Protein AF-A0A850JI05-F1 (afdb_monomer_lite)

pLDDT: mean 74.57, std 17.42, range [33.28, 97.06]

Foldseek 3Di:
DDPQPKDKDWAPPDPDLQCTWIWIAAQFIATFLDGPVRCVVCQQCQQAQAPRDPAGRDRDDDDDDPPPDDDPDDPDRDGDDDDLVSNVCRRVNWADADDDPQVVLCVLQVHPGAAPVVVVNNRTHVDPQFDDDLQKTWGDSVCQNVVQVVCVVVLVVLLDDDVVVVPPPDDGAADPPPAQHWGFTTAGNLGWTWTWRNNDSDNNATFTDTSVPDCWPQTHPPSSQSSCQNRVNTPVSHPCVVPDPVGDDDDPDDNPPPDPDPPDPDDDD

Structure (mmCIF, N/CA/C/O backbone):
data_AF-A0A850JI05-F1
#
_entry.id   AF-A0A850JI05-F1
#
loop_
_atom_site.group_PDB
_atom_site.id
_atom_site.type_symbol
_atom_site.label_atom_id
_atom_site.label_alt_id
_atom_site.label_comp_id
_atom_site.label_asym_id
_atom_site.label_entity_id
_atom_site.label_seq_id
_atom_site.pdbx_PDB_ins_code
_atom_site.Cartn_x
_atom_site.Cartn_y
_atom_site.Cartn_z
_atom_site.occupancy
_atom_site.B_iso_or_equiv
_atom_site.auth_seq_id
_atom_site.auth_comp_id
_atom_site.auth_asym_id
_atom_site.auth_atom_id
_atom_site.pdbx_PDB_model_num
ATOM 1 N N . MET A 1 1 ? 12.484 6.383 -24.626 1.00 58.28 1 MET A N 1
ATOM 2 C CA . MET A 1 1 ? 11.639 7.543 -24.287 1.00 58.28 1 MET A CA 1
ATOM 3 C C . MET A 1 1 ? 10.215 7.186 -24.666 1.00 58.28 1 MET A C 1
ATOM 5 O O . MET A 1 1 ? 10.005 6.711 -25.780 1.00 58.28 1 MET A O 1
ATOM 9 N N . PHE A 1 2 ? 9.291 7.297 -23.720 1.00 75.12 2 PHE A N 1
ATOM 10 C CA . PHE A 1 2 ? 7.870 7.024 -23.903 1.00 75.12 2 PHE A CA 1
ATOM 11 C C . PHE A 1 2 ? 7.147 8.270 -24.431 1.00 75.12 2 PHE A C 1
ATOM 13 O O . PHE A 1 2 ? 7.719 9.358 -24.496 1.00 75.12 2 PHE A O 1
ATOM 20 N N . ALA A 1 3 ? 5.890 8.104 -24.847 1.00 68.06 3 ALA A N 1
ATOM 21 C CA . ALA A 1 3 ? 5.103 9.182 -25.447 1.00 68.06 3 ALA A CA 1
ATOM 22 C C . ALA A 1 3 ? 4.787 10.332 -24.470 1.00 68.06 3 ALA A C 1
ATOM 24 O O . ALA A 1 3 ? 4.549 11.445 -24.930 1.00 68.06 3 ALA A O 1
ATOM 25 N N . GLY A 1 4 ? 4.803 10.080 -23.156 1.00 67.38 4 GLY A N 1
ATOM 26 C CA . GLY A 1 4 ? 4.611 11.093 -22.115 1.00 67.38 4 GLY A CA 1
ATOM 27 C C . GLY A 1 4 ? 5.899 11.815 -21.701 1.00 67.38 4 GLY A C 1
ATOM 28 O O . GLY A 1 4 ? 5.857 12.665 -20.820 1.00 67.38 4 GLY A O 1
ATOM 29 N N . GLY A 1 5 ? 7.037 11.519 -22.341 1.00 75.56 5 GLY A N 1
ATOM 30 C CA . GLY A 1 5 ? 8.342 12.094 -21.999 1.00 75.56 5 GLY A CA 1
ATOM 31 C C . GLY A 1 5 ? 9.134 11.290 -20.964 1.00 75.56 5 GLY A C 1
ATOM 32 O O . GLY A 1 5 ? 10.289 11.617 -20.704 1.00 75.56 5 GLY A O 1
ATOM 33 N N . GLU A 1 6 ? 8.565 10.206 -20.437 1.00 85.62 6 GLU A N 1
ATOM 34 C CA . GLU A 1 6 ? 9.233 9.312 -19.495 1.00 85.62 6 GLU A CA 1
ATOM 35 C C . GLU A 1 6 ? 10.404 8.588 -20.171 1.00 85.62 6 GLU A C 1
ATOM 37 O O . GLU A 1 6 ? 10.429 8.330 -21.387 1.00 85.62 6 GLU A O 1
ATOM 42 N N . THR A 1 7 ? 11.401 8.221 -19.379 1.00 82.31 7 THR A N 1
ATOM 43 C CA . THR A 1 7 ? 12.624 7.587 -19.862 1.00 82.31 7 THR A CA 1
ATOM 44 C C . THR A 1 7 ? 12.799 6.194 -19.273 1.00 82.31 7 THR A C 1
ATOM 46 O O . THR A 1 7 ? 12.322 5.882 -18.189 1.00 82.31 7 THR A O 1
ATOM 49 N N . CYS A 1 8 ? 13.433 5.324 -20.058 1.00 84.12 8 CYS A N 1
ATOM 50 C CA . CYS A 1 8 ? 13.760 3.953 -19.689 1.00 84.12 8 CYS A CA 1
ATOM 51 C C . CYS A 1 8 ? 15.264 3.802 -19.846 1.00 84.12 8 CYS A C 1
ATOM 53 O O . CYS A 1 8 ? 15.800 4.105 -20.916 1.00 84.12 8 CYS A O 1
ATOM 55 N N . TRP A 1 9 ? 15.912 3.325 -18.796 1.00 82.44 9 TRP A N 1
ATOM 56 C CA . TRP A 1 9 ? 17.353 3.191 -18.685 1.00 82.44 9 TRP A CA 1
ATOM 57 C C . TRP A 1 9 ? 17.715 1.752 -18.350 1.00 82.44 9 TRP A C 1
ATOM 59 O O . TRP A 1 9 ? 16.947 1.033 -17.707 1.00 82.44 9 TRP A O 1
ATOM 69 N N . TRP A 1 10 ? 18.907 1.349 -18.773 1.00 81.94 10 TRP A N 1
ATOM 70 C CA . TRP A 1 10 ? 19.524 0.114 -18.316 1.00 81.94 10 TRP A CA 1
ATOM 71 C C . TRP A 1 10 ? 20.512 0.429 -17.205 1.00 81.94 10 TRP A C 1
ATOM 73 O O . TRP A 1 10 ? 21.295 1.372 -17.322 1.00 81.94 10 TRP A O 1
ATOM 83 N N . LEU A 1 11 ? 20.484 -0.375 -16.149 1.00 75.69 11 LEU A N 1
ATOM 84 C CA . LEU A 1 11 ? 21.378 -0.245 -15.012 1.00 75.69 11 LEU A CA 1
ATOM 85 C C . LEU A 1 11 ? 22.477 -1.312 -15.082 1.00 75.69 11 LEU A C 1
ATOM 87 O O . LEU A 1 11 ? 22.185 -2.499 -14.894 1.00 75.69 11 LEU A O 1
ATOM 91 N N . PRO A 1 12 ? 23.733 -0.914 -15.347 1.00 73.31 12 PRO A N 1
ATOM 92 C CA . PRO A 1 12 ? 24.850 -1.835 -15.488 1.00 73.31 12 PRO A CA 1
ATOM 93 C C . PRO A 1 12 ? 25.433 -2.206 -14.117 1.00 73.31 12 PRO A C 1
ATOM 95 O O . PRO A 1 12 ? 26.458 -1.674 -13.704 1.00 73.31 12 PRO A O 1
ATOM 98 N N . PHE A 1 13 ? 24.764 -3.101 -13.388 1.00 67.62 13 PHE A N 1
ATOM 99 C CA . PHE A 1 13 ? 25.251 -3.619 -12.094 1.00 67.62 13 PHE A CA 1
ATOM 100 C C . PHE A 1 13 ? 26.051 -4.930 -12.225 1.00 67.62 13 PHE A C 1
ATOM 102 O O . PHE A 1 13 ? 26.567 -5.437 -11.232 1.00 67.62 13 PHE A O 1
ATOM 109 N N . ASP A 1 14 ? 26.130 -5.490 -13.434 1.00 70.06 14 ASP A N 1
ATOM 110 C CA . ASP A 1 14 ? 26.837 -6.728 -13.765 1.00 70.06 14 ASP A CA 1
ATOM 111 C C . ASP A 1 14 ? 27.598 -6.535 -15.088 1.00 70.06 14 ASP A C 1
ATOM 113 O O . ASP A 1 14 ? 27.184 -5.741 -15.943 1.00 70.06 14 ASP A O 1
ATOM 117 N N . ASP A 1 15 ? 28.708 -7.256 -15.251 1.00 80.06 15 ASP A N 1
ATOM 118 C CA . ASP A 1 15 ? 29.530 -7.223 -16.464 1.00 80.06 15 ASP A CA 1
ATOM 119 C C . ASP A 1 15 ? 28.806 -7.833 -17.676 1.00 80.06 15 ASP A C 1
ATOM 121 O O . ASP A 1 15 ? 29.154 -7.521 -18.816 1.00 80.06 15 ASP A O 1
ATOM 125 N N . ASP A 1 16 ? 27.798 -8.685 -17.454 1.00 79.31 16 ASP A N 1
ATOM 126 C CA . ASP A 1 16 ? 26.928 -9.228 -18.496 1.00 79.31 16 ASP A CA 1
ATOM 127 C C . ASP A 1 16 ? 25.735 -8.285 -18.780 1.00 79.31 16 ASP A C 1
ATOM 129 O O . ASP A 1 16 ? 24.816 -8.178 -17.956 1.00 79.31 16 ASP A O 1
ATOM 133 N N . PRO A 1 17 ? 25.659 -7.655 -19.973 1.00 79.38 17 PRO A N 1
ATOM 134 C CA . PRO A 1 17 ? 24.536 -6.801 -20.359 1.00 79.38 17 PRO A CA 1
ATOM 135 C C . PRO A 1 17 ? 23.178 -7.503 -20.367 1.00 79.38 17 PRO A C 1
ATOM 137 O O . PRO A 1 17 ? 22.144 -6.846 -20.233 1.00 79.38 17 PRO A O 1
ATOM 140 N N . ALA A 1 18 ? 23.147 -8.833 -20.505 1.00 79.31 18 ALA A N 1
ATOM 141 C CA . ALA A 1 18 ? 21.905 -9.597 -20.422 1.00 79.31 18 ALA A CA 1
ATOM 142 C C . ALA A 1 18 ? 21.299 -9.571 -19.013 1.00 79.31 18 ALA A C 1
ATOM 144 O O . ALA A 1 18 ? 20.102 -9.817 -18.856 1.00 79.31 18 ALA A O 1
ATOM 145 N N . ARG A 1 19 ? 22.112 -9.265 -17.997 1.00 75.56 19 ARG A N 1
ATOM 146 C CA . ARG A 1 19 ? 21.679 -9.187 -16.607 1.00 75.56 19 ARG A CA 1
ATOM 147 C C . ARG A 1 19 ? 21.242 -7.795 -16.195 1.00 75.56 19 ARG A C 1
ATOM 149 O O . ARG A 1 19 ? 20.576 -7.715 -15.174 1.00 75.56 19 ARG A O 1
ATOM 156 N N . TRP A 1 20 ? 21.562 -6.748 -16.963 1.00 79.94 20 TRP A N 1
ATOM 157 C CA . TRP A 1 20 ? 21.236 -5.357 -16.631 1.00 79.94 20 TRP A CA 1
ATOM 158 C C . TRP A 1 20 ? 19.747 -5.175 -16.331 1.00 79.94 20 TRP A C 1
ATOM 160 O O . TRP A 1 20 ? 18.886 -5.647 -17.082 1.00 79.94 20 TRP A O 1
ATOM 170 N N . LEU A 1 21 ? 19.466 -4.476 -15.230 1.00 81.25 21 LEU A N 1
ATOM 171 C CA . LEU A 1 21 ? 18.105 -4.188 -14.787 1.00 81.25 21 LEU A CA 1
ATOM 172 C C . LEU A 1 21 ? 17.545 -2.965 -15.506 1.00 81.25 21 LEU A C 1
ATOM 174 O O . LEU A 1 21 ? 18.283 -2.169 -16.091 1.00 81.25 21 LEU A O 1
ATOM 178 N N . VAL A 1 22 ? 16.226 -2.814 -15.438 1.00 83.25 22 VAL A N 1
ATOM 179 C CA . VAL A 1 22 ? 15.510 -1.681 -16.021 1.00 83.25 22 VAL A CA 1
ATOM 180 C C . VAL A 1 22 ? 15.176 -0.654 -14.945 1.00 83.25 22 VAL A C 1
ATOM 182 O O . VAL A 1 22 ? 14.616 -1.001 -13.907 1.00 83.25 22 VAL A O 1
ATOM 185 N N . ALA A 1 23 ? 15.474 0.612 -15.226 1.00 82.81 23 ALA A N 1
ATOM 186 C CA . ALA A 1 23 ? 15.011 1.760 -14.460 1.00 82.81 23 ALA A CA 1
ATOM 187 C C . ALA A 1 23 ? 14.154 2.679 -15.327 1.00 82.81 23 ALA A C 1
ATOM 189 O O . ALA A 1 23 ? 14.383 2.834 -16.527 1.00 82.81 23 ALA A O 1
ATOM 190 N N . LEU A 1 24 ? 13.160 3.288 -14.705 1.00 83.56 24 LEU A N 1
ATOM 191 C CA . LEU A 1 24 ? 12.180 4.163 -15.316 1.00 83.56 24 LEU A CA 1
ATOM 192 C C . LEU A 1 24 ? 12.138 5.468 -14.531 1.00 83.56 24 LEU A C 1
ATOM 194 O O . LEU A 1 24 ? 12.170 5.453 -13.300 1.00 83.56 24 LEU A O 1
ATOM 198 N N . ASP A 1 25 ? 12.058 6.572 -15.259 1.00 79.00 25 ASP A N 1
ATOM 199 C CA . ASP A 1 25 ? 11.991 7.923 -14.707 1.00 79.00 25 ASP A CA 1
ATOM 200 C C . ASP A 1 25 ? 10.903 8.718 -15.438 1.00 79.00 25 ASP A C 1
ATOM 202 O O . ASP A 1 25 ? 10.875 8.758 -16.675 1.00 79.00 25 ASP A O 1
ATOM 206 N N . GLY A 1 26 ? 9.975 9.290 -14.674 1.00 82.19 26 GLY A N 1
ATOM 207 C CA . GLY A 1 26 ? 8.747 9.917 -15.159 1.00 82.19 26 GLY A CA 1
ATOM 208 C C . GLY A 1 26 ? 7.986 10.597 -14.021 1.00 82.19 26 GLY A C 1
ATOM 209 O O . GLY A 1 26 ? 8.477 11.547 -13.416 1.00 82.19 26 GLY A O 1
ATOM 210 N N . HIS A 1 27 ? 6.782 10.114 -13.711 1.00 81.44 27 HIS A N 1
ATOM 211 C CA . HIS A 1 27 ? 6.027 10.522 -12.520 1.00 81.44 27 HIS A CA 1
ATOM 212 C C . HIS A 1 27 ? 6.575 9.818 -11.269 1.00 81.44 27 HIS A C 1
ATOM 214 O O . HIS A 1 27 ? 5.916 8.959 -10.692 1.00 81.44 27 HIS A O 1
ATOM 220 N N . GLY A 1 28 ? 7.816 10.143 -10.908 1.00 78.12 28 GLY A N 1
ATOM 221 C CA . GLY A 1 28 ? 8.610 9.403 -9.929 1.00 78.12 28 GLY A CA 1
ATOM 222 C C . GLY A 1 28 ? 9.655 8.510 -10.596 1.00 78.12 28 GLY A C 1
ATOM 223 O O . GLY A 1 28 ? 9.849 8.549 -11.815 1.00 78.12 28 GLY A O 1
ATOM 224 N N . ALA A 1 29 ? 10.321 7.691 -9.789 1.00 78.38 29 ALA A N 1
ATOM 225 C CA . ALA A 1 29 ? 11.366 6.780 -10.233 1.00 78.38 29 ALA A CA 1
ATOM 226 C C . ALA A 1 29 ? 11.054 5.346 -9.798 1.00 78.38 29 ALA A C 1
ATOM 228 O O . ALA A 1 29 ? 10.614 5.098 -8.681 1.00 78.38 29 ALA A O 1
ATOM 229 N N . GLN A 1 30 ? 11.291 4.384 -10.684 1.00 79.19 30 GLN A N 1
ATOM 230 C CA . GLN A 1 30 ? 11.061 2.968 -10.407 1.00 79.19 30 GLN A CA 1
ATOM 231 C C . GLN A 1 30 ? 12.155 2.148 -11.070 1.00 79.19 30 GLN A C 1
ATOM 233 O O . GLN A 1 30 ? 12.354 2.248 -12.278 1.00 79.19 30 GLN A O 1
ATOM 238 N N . GLN A 1 31 ? 12.817 1.275 -10.316 1.00 75.44 31 GLN A N 1
ATOM 239 C CA . GLN A 1 31 ? 13.565 0.178 -10.923 1.00 75.44 31 GLN A CA 1
ATOM 240 C C . GLN A 1 31 ? 12.816 -1.135 -10.766 1.00 75.44 31 GLN A C 1
ATOM 242 O O . GLN A 1 31 ? 12.146 -1.407 -9.772 1.00 75.44 31 GLN A O 1
ATOM 247 N N . LEU A 1 32 ? 12.964 -1.953 -11.796 1.00 77.19 32 LEU A N 1
ATOM 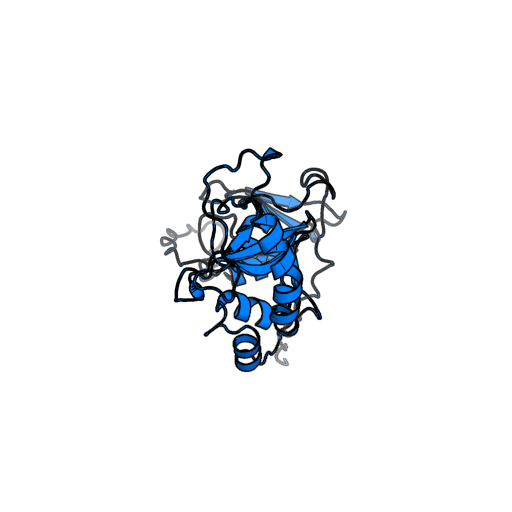248 C CA . LEU A 1 32 ? 12.380 -3.266 -11.909 1.00 77.19 32 LEU A CA 1
ATOM 249 C C . LEU A 1 32 ? 13.478 -4.307 -11.728 1.00 77.19 32 LEU A C 1
ATOM 251 O O . LEU A 1 32 ? 14.533 -4.239 -12.359 1.00 77.19 32 LEU A O 1
ATOM 255 N N . ASN A 1 33 ? 13.188 -5.340 -10.941 1.00 72.75 33 ASN A N 1
ATOM 256 C CA . ASN A 1 33 ? 14.008 -6.553 -10.877 1.00 72.75 33 ASN A CA 1
ATOM 257 C C . ASN A 1 33 ? 13.739 -7.455 -12.095 1.00 72.75 33 ASN A C 1
ATOM 259 O O . ASN A 1 33 ? 13.392 -8.628 -11.953 1.00 72.75 33 ASN A O 1
ATOM 263 N N . LEU A 1 34 ? 13.841 -6.867 -13.287 1.00 77.62 34 LEU A N 1
ATOM 264 C CA . LEU A 1 34 ? 13.664 -7.495 -14.588 1.00 77.62 34 LEU A CA 1
ATOM 265 C C . LEU A 1 34 ? 14.877 -7.177 -15.452 1.00 77.62 34 LEU A C 1
ATOM 267 O O . LEU A 1 34 ? 15.296 -6.021 -15.540 1.00 77.62 34 LEU A O 1
ATOM 271 N N . THR A 1 35 ? 15.389 -8.190 -16.140 1.00 83.56 35 THR A N 1
ATOM 272 C CA . THR A 1 35 ? 16.313 -7.968 -17.252 1.00 83.56 35 THR A CA 1
ATOM 273 C C . THR A 1 35 ? 15.601 -7.248 -18.396 1.00 83.56 35 THR A C 1
ATOM 275 O O . THR A 1 35 ? 14.374 -7.295 -18.521 1.00 83.56 35 THR A O 1
ATOM 278 N N . THR A 1 36 ? 16.366 -6.647 -19.307 1.00 81.31 36 THR A N 1
ATOM 279 C CA . THR A 1 36 ? 15.818 -6.002 -20.515 1.00 81.31 36 THR A CA 1
ATOM 280 C C . THR A 1 36 ? 14.854 -6.903 -21.298 1.00 81.31 36 THR A C 1
ATOM 282 O O . THR A 1 36 ? 13.806 -6.448 -21.754 1.00 81.31 36 THR A O 1
ATOM 285 N N . THR A 1 37 ? 15.185 -8.189 -21.453 1.00 83.06 37 THR A N 1
ATOM 286 C CA . THR A 1 37 ? 14.359 -9.127 -22.233 1.00 83.06 37 THR A CA 1
ATOM 287 C C . THR A 1 37 ? 13.058 -9.464 -21.510 1.00 83.06 37 THR A C 1
ATOM 289 O O . THR A 1 37 ? 12.002 -9.515 -22.140 1.00 83.06 37 THR A O 1
ATOM 292 N N . GLU A 1 38 ? 13.118 -9.669 -20.193 1.00 86.00 38 GLU A N 1
ATOM 293 C CA . GLU A 1 38 ? 11.928 -9.928 -19.379 1.00 86.00 38 GLU A CA 1
ATOM 294 C C . GLU A 1 38 ? 11.015 -8.706 -19.340 1.00 86.00 38 GLU A C 1
ATOM 296 O O . GLU A 1 38 ? 9.817 -8.850 -19.563 1.00 86.00 38 GLU A O 1
ATOM 301 N N . PHE A 1 39 ? 11.581 -7.509 -19.151 1.00 86.00 39 PHE A N 1
ATOM 302 C CA . PHE A 1 39 ? 10.835 -6.255 -19.196 1.00 86.00 39 PHE A CA 1
ATOM 303 C C . PHE A 1 39 ? 10.087 -6.099 -20.517 1.00 86.00 39 PHE A C 1
ATOM 305 O O . PHE A 1 39 ? 8.881 -5.887 -20.505 1.00 86.00 39 PHE A O 1
ATOM 312 N N . LEU A 1 40 ? 10.766 -6.246 -21.660 1.00 83.88 40 LEU A N 1
ATOM 313 C CA . LEU A 1 40 ? 10.110 -6.127 -22.963 1.00 83.88 40 LEU A CA 1
ATOM 314 C C . LEU A 1 40 ? 9.023 -7.190 -23.151 1.00 83.88 40 LEU A C 1
ATOM 316 O O . LEU A 1 40 ? 7.958 -6.874 -23.675 1.00 83.88 40 LEU A O 1
ATOM 320 N N . GLY A 1 41 ? 9.269 -8.428 -22.718 1.00 83.94 41 GLY A N 1
ATOM 321 C CA . GLY A 1 41 ? 8.276 -9.499 -22.760 1.00 83.94 41 GLY A CA 1
ATOM 322 C C . GLY A 1 41 ? 7.025 -9.156 -21.952 1.00 83.94 41 GLY A C 1
ATOM 323 O O . GLY A 1 41 ? 5.936 -9.083 -22.521 1.00 83.94 41 GLY A O 1
ATOM 324 N N . GLU A 1 42 ? 7.195 -8.890 -20.653 1.00 85.19 42 GLU A N 1
ATOM 325 C CA . GLU A 1 42 ? 6.098 -8.593 -19.724 1.00 85.19 42 GLU A CA 1
ATOM 326 C C . GLU A 1 42 ? 5.378 -7.280 -20.094 1.00 85.19 42 GLU A C 1
ATOM 328 O O . GLU A 1 42 ? 4.148 -7.237 -20.078 1.00 85.19 42 GLU A O 1
ATOM 333 N N . TRP A 1 43 ? 6.105 -6.239 -20.518 1.00 82.38 43 TRP A N 1
ATOM 334 C CA . TRP A 1 43 ? 5.531 -4.969 -20.981 1.00 82.38 43 TRP A CA 1
ATOM 335 C C . TRP A 1 43 ? 4.665 -5.151 -22.229 1.00 82.38 43 TRP A C 1
ATOM 337 O O . TRP A 1 43 ? 3.525 -4.692 -22.275 1.00 82.38 43 TRP A O 1
ATOM 347 N N . LEU A 1 44 ? 5.181 -5.851 -23.245 1.00 79.69 44 LEU A N 1
ATOM 348 C CA . LEU A 1 44 ? 4.445 -6.090 -24.489 1.00 79.69 44 LEU A CA 1
ATOM 349 C C . LEU A 1 44 ? 3.248 -7.030 -24.302 1.00 79.69 44 LEU A C 1
ATOM 351 O O . LEU A 1 44 ? 2.338 -6.997 -25.124 1.00 79.69 44 LEU A O 1
ATOM 355 N N . ASP A 1 45 ? 3.260 -7.873 -23.268 1.00 79.19 45 ASP A N 1
ATOM 356 C CA . ASP A 1 45 ? 2.122 -8.719 -22.887 1.00 79.19 45 ASP A CA 1
ATOM 357 C C . ASP A 1 45 ? 1.109 -7.986 -21.983 1.00 79.19 45 ASP A C 1
ATOM 359 O O . ASP A 1 45 ? 0.078 -8.558 -21.633 1.00 79.19 45 ASP A O 1
ATOM 363 N N . GLY A 1 46 ? 1.365 -6.720 -21.623 1.00 78.38 46 GLY A N 1
ATOM 364 C CA . GLY A 1 46 ? 0.488 -5.925 -20.757 1.00 78.38 46 GLY A CA 1
ATOM 365 C C . GLY A 1 46 ? 0.472 -6.397 -19.301 1.00 78.38 46 GLY A C 1
ATOM 366 O O . GLY A 1 46 ? -0.511 -6.175 -18.602 1.00 78.38 46 GLY A O 1
ATOM 367 N N . LEU A 1 47 ? 1.534 -7.073 -18.850 1.00 81.06 47 LEU A N 1
ATOM 368 C CA . LEU A 1 47 ? 1.627 -7.686 -17.519 1.00 81.06 47 LEU A CA 1
ATOM 369 C C . LEU A 1 47 ? 2.235 -6.765 -16.450 1.00 81.06 47 LEU A C 1
ATOM 371 O O . LEU A 1 47 ? 2.294 -7.160 -15.288 1.00 81.06 47 LEU A O 1
ATOM 375 N N . LEU A 1 48 ? 2.722 -5.584 -16.835 1.00 83.00 48 LEU A N 1
ATOM 376 C CA . LEU A 1 48 ? 3.358 -4.623 -15.933 1.00 83.00 48 LEU A CA 1
ATOM 377 C C . LEU A 1 48 ? 2.464 -3.399 -15.757 1.00 83.00 48 LEU A C 1
ATOM 379 O O . LEU A 1 48 ? 2.245 -2.670 -16.723 1.00 83.00 48 LEU A O 1
ATOM 383 N N . ASP A 1 49 ? 2.015 -3.132 -14.532 1.00 86.00 49 ASP A N 1
ATOM 384 C CA . ASP A 1 49 ? 1.402 -1.847 -14.187 1.00 86.00 49 ASP A CA 1
ATOM 385 C C . ASP A 1 49 ? 2.482 -0.934 -13.602 1.00 86.00 49 ASP A C 1
ATOM 387 O O . ASP A 1 49 ? 2.944 -1.127 -12.477 1.00 86.00 49 ASP A O 1
ATOM 391 N N . LEU A 1 50 ? 2.955 0.007 -14.420 1.00 85.38 50 LEU A N 1
ATOM 392 C CA . LEU A 1 50 ? 4.100 0.862 -14.112 1.00 85.38 50 LEU A CA 1
ATOM 393 C C . LEU A 1 50 ? 3.618 2.231 -13.612 1.00 85.38 50 LEU A C 1
ATOM 395 O O . LEU A 1 50 ? 3.308 3.091 -14.443 1.00 85.38 50 LEU A O 1
ATOM 399 N N . PRO A 1 51 ? 3.565 2.463 -12.283 1.00 81.25 51 PRO A N 1
ATOM 400 C CA . PRO A 1 51 ? 3.106 3.724 -11.692 1.00 81.25 51 PRO A CA 1
ATOM 401 C C . PRO A 1 51 ? 3.802 4.969 -12.242 1.00 81.25 51 PRO A C 1
ATOM 403 O O . PRO A 1 51 ? 3.159 6.000 -12.405 1.00 81.25 51 PRO A O 1
ATOM 406 N N . VAL A 1 52 ? 5.086 4.864 -12.580 1.00 81.00 52 VAL A N 1
ATOM 407 C CA . VAL A 1 52 ? 5.900 6.006 -13.027 1.00 81.00 52 VAL A CA 1
ATOM 408 C C . VAL A 1 52 ? 5.609 6.471 -14.453 1.00 81.00 52 VAL A C 1
ATOM 410 O O . VAL A 1 52 ? 6.054 7.544 -14.854 1.00 81.00 52 VAL A O 1
ATOM 413 N N . LEU A 1 53 ? 4.872 5.678 -15.234 1.00 83.31 53 LEU A N 1
ATOM 414 C CA . LEU A 1 53 ? 4.416 6.080 -16.563 1.00 83.31 53 LEU A CA 1
ATOM 415 C C . LEU A 1 53 ? 3.087 6.835 -16.451 1.00 83.31 53 LEU A C 1
ATOM 417 O O . LEU A 1 53 ? 2.343 6.634 -15.498 1.00 83.31 53 LEU A O 1
ATOM 421 N N . ALA A 1 54 ? 2.741 7.674 -17.421 1.00 75.19 54 ALA A N 1
ATOM 422 C CA . ALA A 1 54 ? 1.478 8.413 -17.437 1.00 75.19 54 ALA A CA 1
ATOM 423 C C . ALA A 1 54 ? 0.293 7.549 -17.898 1.00 75.19 54 ALA A C 1
ATOM 425 O O . ALA A 1 54 ? -0.849 7.786 -17.512 1.00 75.19 54 ALA A O 1
ATOM 426 N N . LEU A 1 55 ? 0.550 6.541 -18.738 1.00 71.25 55 LEU A N 1
ATOM 427 C CA . LEU A 1 55 ? -0.494 5.683 -19.299 1.00 71.25 55 LEU A CA 1
ATOM 428 C C . LEU A 1 55 ? -0.573 4.342 -18.553 1.00 71.25 55 LEU A C 1
ATOM 430 O O . LEU A 1 55 ? 0.469 3.743 -18.268 1.00 71.25 55 LEU A O 1
ATOM 434 N N . PRO A 1 56 ? -1.782 3.841 -18.241 1.00 66.31 56 PRO A N 1
ATOM 435 C CA . PRO A 1 56 ? -1.945 2.493 -17.710 1.00 66.31 56 PRO A CA 1
ATOM 436 C C . PRO A 1 56 ? -1.513 1.446 -18.750 1.00 66.31 56 PRO A C 1
ATOM 438 O O . PRO A 1 56 ? -1.487 1.741 -19.954 1.00 66.31 56 PRO A O 1
ATOM 441 N N . PRO A 1 57 ? -1.173 0.219 -18.318 1.00 67.00 57 PRO A N 1
ATOM 442 C CA . PRO A 1 57 ? -0.888 -0.856 -19.252 1.00 67.00 57 PRO A CA 1
ATOM 443 C C . PRO A 1 57 ? -2.107 -1.130 -20.129 1.00 67.00 57 PRO A C 1
ATOM 445 O O . PRO A 1 57 ? -3.212 -1.362 -19.647 1.00 67.00 57 PRO A O 1
ATOM 448 N N . VAL A 1 58 ? -1.891 -1.139 -21.441 1.00 63.34 58 VAL A N 1
ATOM 449 C CA . VAL A 1 58 ? -2.882 -1.621 -22.401 1.00 63.34 58 VAL A CA 1
ATOM 450 C C . VAL A 1 58 ? -2.359 -2.932 -22.949 1.00 63.34 58 VAL A C 1
ATOM 452 O O . VAL A 1 58 ? -1.319 -2.947 -23.610 1.00 63.34 58 VAL A O 1
ATOM 455 N N . ALA A 1 59 ? -3.078 -4.025 -22.691 1.00 58.88 59 ALA A N 1
ATOM 456 C CA . ALA A 1 59 ? -2.825 -5.290 -23.365 1.00 58.88 59 ALA A CA 1
ATOM 457 C C . ALA A 1 59 ? -2.993 -5.060 -24.873 1.00 58.88 59 ALA A C 1
ATOM 459 O O . ALA A 1 59 ? -4.097 -4.823 -25.364 1.00 58.88 59 ALA A O 1
ATOM 460 N N . ARG A 1 60 ? -1.879 -5.048 -25.607 1.00 59.41 60 ARG A N 1
ATOM 461 C CA . ARG A 1 60 ? -1.882 -4.824 -27.052 1.00 59.41 60 ARG A CA 1
ATOM 462 C C . ARG A 1 60 ? -1.731 -6.153 -27.762 1.00 59.41 60 ARG A C 1
ATOM 464 O O . ARG A 1 60 ? -0.813 -6.920 -27.482 1.00 59.41 60 ARG A O 1
ATOM 471 N N . GLU A 1 61 ? -2.612 -6.407 -28.721 1.00 58.62 61 GLU A N 1
ATOM 472 C CA . GLU A 1 61 ? -2.452 -7.539 -29.621 1.00 58.62 61 GLU A CA 1
ATOM 473 C C . GLU A 1 61 ? -1.140 -7.375 -30.404 1.00 58.62 61 GLU A C 1
ATOM 475 O O . GLU A 1 61 ? -0.907 -6.366 -31.081 1.00 58.62 61 GLU A O 1
ATOM 480 N N . ARG A 1 62 ? -0.238 -8.353 -30.267 1.00 60.16 62 ARG A N 1
ATOM 481 C CA . ARG A 1 62 ? 1.071 -8.326 -30.925 1.00 60.16 62 ARG A CA 1
ATOM 482 C C . ARG A 1 62 ? 0.886 -8.505 -32.427 1.00 60.16 62 ARG A C 1
ATOM 484 O O . ARG A 1 62 ? 0.748 -9.623 -32.913 1.00 60.16 62 ARG A O 1
ATOM 491 N N . THR A 1 63 ? 0.954 -7.406 -33.169 1.00 60.44 63 THR A N 1
ATOM 492 C CA . THR A 1 63 ? 1.004 -7.456 -34.632 1.00 60.44 63 THR A CA 1
ATOM 493 C C . THR A 1 63 ? 2.456 -7.348 -35.080 1.00 60.44 63 THR A C 1
ATOM 495 O O . THR A 1 63 ? 3.074 -6.289 -34.975 1.00 60.44 63 THR A O 1
ATOM 498 N N . LEU A 1 64 ? 3.023 -8.452 -35.566 1.00 62.31 64 LEU A N 1
ATOM 499 C CA . LEU A 1 64 ? 4.334 -8.429 -36.210 1.00 62.31 64 LEU A CA 1
ATOM 500 C C . LEU A 1 64 ? 4.170 -7.893 -37.630 1.00 62.31 64 LEU A C 1
ATOM 502 O O . LEU A 1 64 ? 3.582 -8.548 -38.489 1.00 62.31 64 LEU A O 1
ATOM 506 N N . VAL A 1 65 ? 4.701 -6.699 -37.869 1.00 65.50 65 VAL A N 1
ATOM 507 C CA . VAL A 1 65 ? 4.728 -6.081 -39.193 1.00 65.50 65 VAL A CA 1
ATOM 508 C C . VAL A 1 65 ? 6.115 -6.316 -39.803 1.00 65.50 65 VAL A C 1
ATOM 510 O O . VAL A 1 65 ? 7.116 -6.031 -39.139 1.00 65.50 65 VAL A O 1
ATOM 513 N N . PRO A 1 66 ? 6.222 -6.855 -41.034 1.00 72.50 66 PRO A N 1
ATOM 514 C CA . PRO A 1 66 ? 7.509 -7.025 -41.698 1.00 72.50 66 PRO A CA 1
ATOM 515 C C . PRO A 1 66 ? 8.281 -5.706 -41.795 1.00 72.50 66 PRO A C 1
ATOM 517 O O . PRO A 1 66 ? 7.694 -4.645 -42.021 1.00 72.50 66 PRO A O 1
ATOM 520 N N . ALA A 1 67 ? 9.609 -5.778 -41.683 1.00 57.59 67 ALA A N 1
ATOM 521 C CA . ALA A 1 67 ? 10.467 -4.609 -41.837 1.00 57.59 67 ALA A CA 1
ATOM 522 C C . ALA A 1 67 ? 10.173 -3.890 -43.171 1.00 57.59 67 ALA A C 1
ATOM 524 O O . ALA A 1 67 ? 10.132 -4.516 -44.230 1.00 57.59 67 ALA A O 1
ATOM 525 N N . GLY A 1 68 ? 9.937 -2.577 -43.108 1.00 70.56 68 GLY A N 1
ATOM 526 C CA . GLY A 1 68 ? 9.606 -1.743 -44.269 1.00 70.56 68 GLY A CA 1
ATOM 527 C C . GLY A 1 68 ? 8.112 -1.614 -44.592 1.00 70.56 68 GLY A C 1
ATOM 528 O O . GLY A 1 68 ? 7.771 -0.853 -45.493 1.00 70.56 68 GLY A O 1
ATOM 529 N N . HIS A 1 69 ? 7.218 -2.301 -43.871 1.00 69.25 69 HIS A N 1
ATOM 530 C CA . HIS A 1 69 ? 5.776 -2.069 -43.998 1.00 69.25 69 HIS A CA 1
ATOM 531 C C . HIS A 1 69 ? 5.300 -0.968 -43.035 1.00 69.25 69 HIS A C 1
ATOM 533 O O . HIS A 1 69 ? 5.720 -0.948 -41.874 1.00 69.25 69 HIS A O 1
ATOM 539 N N . PRO A 1 70 ? 4.426 -0.049 -43.489 1.00 70.12 70 PRO A N 1
ATOM 540 C CA . PRO A 1 70 ? 3.887 1.001 -42.637 1.00 70.12 70 PRO A CA 1
ATOM 541 C C . PRO A 1 70 ? 3.006 0.405 -41.533 1.00 70.12 70 PRO A C 1
ATOM 543 O O . PRO A 1 70 ? 2.099 -0.385 -41.793 1.00 70.12 70 PRO A O 1
ATOM 546 N N . VAL A 1 71 ? 3.279 0.804 -40.291 1.00 69.94 71 VAL A N 1
ATOM 547 C CA . VAL A 1 71 ? 2.451 0.478 -39.126 1.00 69.94 71 VAL A CA 1
ATOM 548 C C . VAL A 1 71 ? 1.243 1.417 -39.138 1.00 69.94 71 VAL A C 1
ATOM 550 O O . VAL A 1 71 ? 1.409 2.635 -39.218 1.00 69.94 71 VAL A O 1
ATOM 553 N N . GLY A 1 72 ? 0.030 0.855 -39.113 1.00 67.62 72 GLY A N 1
ATOM 554 C CA . GLY A 1 72 ? -1.206 1.639 -39.037 1.00 67.62 72 GLY A CA 1
ATOM 555 C C . GLY A 1 72 ? -1.285 2.472 -37.748 1.00 67.62 72 GLY A C 1
ATOM 556 O O . GLY A 1 72 ? -0.572 2.177 -36.788 1.00 67.62 72 GLY A O 1
ATOM 557 N N . PRO A 1 73 ? -2.131 3.517 -37.699 1.00 61.06 73 PRO A N 1
ATOM 558 C CA . PRO A 1 73 ? -2.268 4.346 -36.509 1.00 61.06 73 PRO A CA 1
ATOM 559 C C . PRO A 1 73 ? -2.702 3.498 -35.309 1.00 61.06 73 PRO A C 1
ATOM 561 O O . PRO A 1 73 ? -3.699 2.778 -35.369 1.00 61.06 73 PRO A O 1
ATOM 564 N N . THR A 1 74 ? -1.940 3.593 -34.220 1.00 57.69 74 THR A N 1
ATOM 565 C CA . THR A 1 74 ? -2.272 2.952 -32.947 1.00 57.69 74 THR A CA 1
ATOM 566 C C . THR A 1 74 ? -3.584 3.546 -32.429 1.00 57.69 74 THR A C 1
ATOM 568 O O . THR A 1 74 ? -3.657 4.771 -32.291 1.00 57.69 74 THR A O 1
ATOM 571 N N . PRO A 1 75 ? -4.615 2.733 -32.131 1.00 59.34 75 PRO A N 1
ATOM 572 C CA . PRO A 1 75 ? -5.817 3.250 -31.498 1.00 59.34 75 PRO A CA 1
ATOM 573 C C . PRO A 1 75 ? -5.463 3.911 -30.157 1.00 59.34 75 PRO A C 1
ATOM 575 O O . PRO A 1 75 ? -4.512 3.476 -29.491 1.00 59.34 75 PRO A O 1
ATOM 578 N N . PRO A 1 76 ? -6.184 4.975 -29.762 1.00 56.16 76 PRO A N 1
ATOM 579 C CA . PRO A 1 76 ? -5.960 5.616 -28.477 1.00 56.16 76 PRO A CA 1
ATOM 580 C C . PRO A 1 76 ? -6.100 4.579 -27.360 1.00 56.16 76 PRO A C 1
ATOM 582 O O . PRO A 1 76 ? -7.041 3.791 -27.338 1.00 56.16 76 PRO A O 1
ATOM 585 N N . ALA A 1 77 ? -5.117 4.561 -26.461 1.00 55.50 77 ALA A N 1
ATOM 586 C CA . ALA A 1 77 ? -5.186 3.782 -25.237 1.00 55.50 77 ALA A CA 1
ATOM 587 C C . ALA A 1 77 ? -6.352 4.319 -24.397 1.00 55.50 77 ALA A C 1
ATOM 589 O O . ALA A 1 77 ? -6.316 5.476 -23.981 1.00 55.50 77 ALA A O 1
ATOM 590 N N . GLU A 1 78 ? -7.385 3.510 -24.169 1.00 52.50 78 GLU A N 1
ATOM 591 C CA . GLU A 1 78 ? -8.424 3.853 -23.200 1.00 52.50 78 GLU A CA 1
ATOM 592 C C . GLU A 1 78 ? -7.816 3.745 -21.796 1.00 52.50 78 GLU A C 1
ATOM 594 O O . GLU A 1 78 ? -7.305 2.696 -21.400 1.00 52.50 78 GLU A O 1
ATOM 599 N N . GLY A 1 79 ? -7.786 4.867 -21.075 1.00 52.19 79 GLY A N 1
ATOM 600 C CA . GLY A 1 79 ? -7.211 4.946 -19.738 1.00 52.19 79 GLY A CA 1
ATOM 601 C C . GLY A 1 79 ? -8.076 4.193 -18.732 1.00 52.19 79 GLY A C 1
ATOM 602 O O . GLY A 1 79 ? -9.111 4.703 -18.313 1.00 52.19 79 GLY A O 1
ATOM 603 N N . GLY A 1 80 ? -7.663 2.984 -18.355 1.00 59.16 80 GLY A N 1
ATOM 604 C CA . GLY A 1 80 ? -8.216 2.275 -17.203 1.00 59.16 80 GLY A CA 1
ATOM 605 C C . GLY A 1 80 ? -7.701 2.845 -15.877 1.00 59.16 80 GLY A C 1
ATOM 606 O O . GLY A 1 80 ? -6.609 3.412 -15.814 1.00 59.16 80 GLY A O 1
ATOM 607 N N . THR A 1 81 ? -8.478 2.673 -14.807 1.00 69.62 81 THR A N 1
ATOM 608 C CA . THR A 1 81 ? -8.020 2.923 -13.433 1.00 69.62 81 THR A CA 1
ATOM 609 C C . THR A 1 81 ? -6.923 1.919 -13.076 1.00 69.62 81 THR A C 1
ATOM 611 O O . THR A 1 81 ? -7.087 0.724 -13.326 1.00 69.62 81 THR A O 1
ATOM 614 N N . ARG A 1 82 ? -5.807 2.390 -12.509 1.00 79.69 82 ARG A N 1
ATOM 615 C CA . ARG A 1 82 ? -4.712 1.520 -12.049 1.00 79.69 82 ARG A CA 1
ATOM 616 C C . ARG A 1 82 ? -5.101 0.769 -10.781 1.00 79.69 82 ARG A C 1
ATOM 618 O O . ARG A 1 82 ? -5.851 1.300 -9.968 1.00 79.69 82 ARG A O 1
ATOM 625 N N . ASP A 1 83 ? -4.589 -0.451 -10.623 1.00 88.25 83 ASP A N 1
ATOM 626 C CA . ASP A 1 83 ? -4.759 -1.245 -9.399 1.00 88.25 83 ASP A CA 1
ATOM 627 C C . ASP A 1 83 ? -3.478 -1.136 -8.556 1.00 88.25 83 ASP A C 1
ATOM 629 O O . ASP A 1 83 ? -2.458 -1.719 -8.939 1.00 88.25 83 ASP A O 1
ATOM 633 N N . PRO A 1 84 ? -3.500 -0.439 -7.406 1.00 90.25 84 PRO A N 1
ATOM 634 C CA . PRO A 1 84 ? -2.316 -0.231 -6.569 1.00 90.25 84 PRO A CA 1
ATOM 635 C C . PRO A 1 84 ? -1.597 -1.525 -6.179 1.00 90.25 84 PRO A C 1
ATOM 637 O O . PRO A 1 84 ? -0.369 -1.580 -6.119 1.00 90.25 84 PRO A O 1
ATOM 640 N N . LEU A 1 85 ? -2.337 -2.619 -5.988 1.00 90.62 85 LEU A N 1
ATOM 641 C CA . LEU A 1 85 ? -1.732 -3.913 -5.690 1.00 90.62 85 LEU A CA 1
ATOM 642 C C . LEU A 1 85 ? -0.985 -4.508 -6.896 1.00 90.62 85 LEU A C 1
ATOM 644 O O . LEU A 1 85 ? 0.083 -5.097 -6.723 1.00 90.62 85 LEU A O 1
ATOM 648 N N . ALA A 1 86 ? -1.503 -4.341 -8.115 1.00 88.06 86 ALA A N 1
ATOM 649 C CA . ALA A 1 86 ? -0.810 -4.763 -9.334 1.00 88.06 86 ALA A CA 1
ATOM 650 C C . ALA A 1 86 ? 0.464 -3.931 -9.572 1.00 88.06 86 ALA A C 1
ATOM 652 O O . ALA A 1 86 ? 1.497 -4.459 -10.003 1.00 88.06 86 ALA A O 1
ATOM 653 N N . GLN A 1 87 ? 0.420 -2.643 -9.220 1.00 87.94 87 GLN A N 1
ATOM 654 C CA . GLN A 1 87 ? 1.593 -1.771 -9.225 1.00 87.94 87 GLN A CA 1
ATOM 655 C C . GLN A 1 87 ? 2.644 -2.257 -8.220 1.00 87.94 87 GLN A C 1
ATOM 657 O O . GLN A 1 87 ? 3.807 -2.423 -8.592 1.00 87.94 87 GLN A O 1
ATOM 662 N N . LEU A 1 88 ? 2.250 -2.595 -6.985 1.00 86.69 88 LEU A N 1
ATOM 663 C CA . LEU A 1 88 ? 3.158 -3.203 -6.003 1.00 86.69 88 LEU A CA 1
ATOM 664 C C . LEU A 1 88 ? 3.777 -4.502 -6.528 1.00 86.69 88 LEU A C 1
ATOM 666 O O . LEU A 1 88 ? 4.992 -4.662 -6.469 1.00 86.69 88 LEU A O 1
ATOM 670 N N . GLN A 1 89 ? 2.995 -5.395 -7.138 1.00 85.81 89 GLN A N 1
ATOM 671 C CA . GLN A 1 89 ? 3.518 -6.626 -7.752 1.00 85.81 89 GLN A CA 1
ATOM 672 C C . GLN A 1 89 ? 4.541 -6.376 -8.858 1.00 85.81 89 GLN A C 1
ATOM 674 O O . GLN A 1 89 ? 5.465 -7.177 -9.052 1.00 85.81 89 GLN A O 1
ATOM 679 N N . THR A 1 90 ? 4.402 -5.255 -9.557 1.00 83.50 90 THR A N 1
ATOM 680 C CA . THR A 1 90 ? 5.366 -4.812 -10.558 1.00 83.50 90 THR A CA 1
ATOM 681 C C . THR A 1 90 ? 6.642 -4.268 -9.909 1.00 83.50 90 THR A C 1
ATOM 683 O O . THR A 1 90 ? 7.736 -4.607 -10.359 1.00 83.50 90 THR A O 1
ATOM 686 N N . ILE A 1 91 ? 6.521 -3.488 -8.827 1.00 80.06 91 ILE A N 1
ATOM 687 C CA . ILE A 1 91 ? 7.649 -2.908 -8.078 1.00 80.06 91 ILE A CA 1
ATOM 688 C C . ILE A 1 91 ? 8.434 -3.987 -7.315 1.00 80.06 91 ILE A C 1
ATOM 690 O O . ILE A 1 91 ? 9.628 -4.171 -7.543 1.00 80.06 91 ILE A O 1
ATOM 694 N N . VAL A 1 92 ? 7.777 -4.703 -6.399 1.00 78.19 92 VAL A N 1
ATOM 695 C CA . VAL A 1 92 ? 8.440 -5.603 -5.437 1.00 78.19 92 VAL A CA 1
ATOM 696 C C . VAL A 1 92 ? 8.436 -7.068 -5.875 1.00 78.19 92 VAL A C 1
ATOM 698 O O . VAL A 1 92 ? 9.179 -7.886 -5.340 1.00 78.19 92 VAL A O 1
ATOM 701 N N . GLY A 1 93 ? 7.648 -7.418 -6.893 1.00 76.94 93 GLY A N 1
ATOM 702 C CA . GLY A 1 93 ? 7.515 -8.789 -7.374 1.00 76.94 93 GLY A CA 1
ATOM 703 C C . GLY A 1 93 ? 6.318 -9.545 -6.800 1.00 76.94 93 GLY A C 1
ATOM 704 O O . GLY A 1 93 ? 5.543 -8.994 -6.020 1.00 76.94 93 GLY A O 1
ATOM 705 N N . PRO A 1 94 ? 6.122 -10.809 -7.219 1.00 77.00 94 PRO A N 1
ATOM 706 C CA . PRO A 1 94 ? 5.014 -11.621 -6.732 1.00 77.00 94 PRO A CA 1
ATOM 707 C C . PRO A 1 94 ? 5.188 -11.946 -5.245 1.00 77.00 94 PRO A C 1
ATOM 709 O O . PRO A 1 94 ? 6.299 -12.204 -4.784 1.00 77.00 94 PRO A O 1
ATOM 712 N N . GLY A 1 95 ? 4.079 -11.968 -4.511 1.00 77.69 95 GLY A N 1
ATOM 713 C CA . GLY A 1 95 ? 4.049 -12.424 -3.126 1.00 77.69 95 GLY A CA 1
ATOM 714 C C . GLY A 1 95 ? 3.771 -13.922 -2.992 1.00 77.69 95 GLY A C 1
ATOM 715 O O . GLY A 1 95 ? 3.546 -14.631 -3.977 1.00 77.69 95 GLY A O 1
ATOM 716 N N . THR A 1 96 ? 3.788 -14.396 -1.748 1.00 82.06 96 THR A N 1
ATOM 717 C CA . THR A 1 96 ? 3.289 -15.726 -1.380 1.00 82.06 96 THR A CA 1
ATOM 718 C C . THR A 1 96 ? 1.917 -15.550 -0.739 1.00 82.06 96 THR A C 1
ATOM 720 O O . THR A 1 96 ? 1.843 -14.834 0.253 1.00 82.06 96 THR A O 1
ATOM 723 N N . PRO A 1 97 ? 0.839 -16.162 -1.251 1.00 83.50 97 PRO A N 1
ATOM 724 C CA . PRO A 1 97 ? -0.492 -15.913 -0.713 1.00 83.50 97 PRO A CA 1
ATOM 725 C C . PRO A 1 97 ? -0.670 -16.350 0.745 1.00 83.50 97 PRO A C 1
ATOM 727 O O . PRO A 1 97 ? -0.170 -17.404 1.144 1.00 83.50 97 PRO A O 1
ATOM 730 N N . GLY A 1 98 ? -1.420 -15.557 1.512 1.00 83.88 98 GLY A N 1
ATOM 731 C CA . GLY A 1 98 ? -1.822 -15.839 2.895 1.00 83.88 98 GLY A CA 1
ATOM 732 C C . GLY A 1 98 ? -3.306 -16.165 3.022 1.00 83.88 98 GLY A C 1
ATOM 733 O O . GLY A 1 98 ? -4.091 -15.906 2.113 1.00 83.88 98 GLY A O 1
ATOM 734 N N . THR A 1 99 ? -3.709 -16.745 4.153 1.00 89.62 99 THR A N 1
ATOM 735 C CA . THR A 1 99 ? -5.129 -16.961 4.482 1.00 89.62 99 THR A CA 1
ATOM 736 C C . THR A 1 99 ? -5.391 -16.517 5.912 1.00 89.62 99 THR A C 1
ATOM 738 O O . THR A 1 99 ? -4.654 -16.909 6.810 1.00 89.62 99 THR A O 1
ATOM 741 N N . TYR A 1 100 ? -6.453 -15.741 6.118 1.00 92.38 100 TYR A N 1
ATOM 742 C CA . TYR A 1 100 ? -6.738 -15.086 7.393 1.00 92.38 100 TYR A CA 1
ATOM 743 C C . TYR A 1 100 ? -8.214 -15.226 7.768 1.00 92.38 100 TYR A C 1
ATOM 745 O O . TYR A 1 100 ? -9.094 -15.171 6.903 1.00 92.38 100 TYR A O 1
ATOM 753 N N . ASP A 1 101 ? -8.507 -15.373 9.063 1.00 95.44 101 ASP A N 1
ATOM 754 C CA . ASP A 1 101 ? -9.876 -15.259 9.578 1.00 95.44 101 ASP A CA 1
ATOM 755 C C . ASP A 1 101 ? -10.209 -13.785 9.830 1.00 95.44 101 ASP A C 1
ATOM 757 O O . ASP A 1 101 ? -10.197 -13.288 10.959 1.00 95.44 101 ASP A O 1
ATOM 761 N N . TRP A 1 102 ? -10.516 -13.076 8.743 1.00 96.50 102 TRP A N 1
ATOM 762 C CA . TRP A 1 102 ? -10.810 -11.645 8.788 1.00 96.50 102 TRP A CA 1
ATOM 763 C C . TRP A 1 102 ? -11.923 -11.287 9.771 1.00 96.50 102 TRP A C 1
ATOM 765 O O . TRP A 1 102 ? -11.826 -10.274 10.454 1.00 96.50 102 TRP A O 1
ATOM 775 N N . LYS A 1 103 ? -12.946 -12.139 9.915 1.00 97.06 103 LYS A N 1
ATOM 776 C CA . LYS A 1 103 ? -14.052 -11.879 10.846 1.00 97.06 103 LYS A CA 1
ATOM 777 C C . LYS A 1 103 ? -13.595 -11.941 12.299 1.00 97.06 103 LYS A C 1
ATOM 779 O O . LYS A 1 103 ? -14.098 -11.180 13.126 1.00 97.06 103 LYS A O 1
ATOM 784 N N . ALA A 1 104 ? -12.690 -12.862 12.635 1.00 96.81 104 ALA A N 1
ATOM 785 C CA . ALA A 1 104 ? -12.119 -12.931 13.974 1.00 96.81 104 ALA A CA 1
ATOM 786 C C . ALA A 1 104 ? -11.242 -11.707 14.271 1.00 96.81 104 ALA A C 1
ATOM 788 O O . ALA A 1 104 ? -11.405 -11.114 15.338 1.00 96.81 104 ALA A O 1
ATOM 789 N N . ILE A 1 105 ? -10.401 -11.308 13.313 1.00 96.56 105 ILE A N 1
ATOM 790 C CA . ILE A 1 105 ? -9.512 -10.140 13.411 1.00 96.56 105 ILE A CA 1
ATOM 791 C C . ILE A 1 105 ? -10.322 -8.846 13.583 1.00 96.56 105 ILE A C 1
ATOM 793 O O . ILE A 1 105 ? -10.121 -8.110 14.547 1.00 96.56 105 ILE A O 1
ATOM 797 N N . GLU A 1 106 ? -11.299 -8.600 12.706 1.00 96.94 106 GLU A N 1
ATOM 798 C CA . GLU A 1 106 ? -12.170 -7.414 12.739 1.00 96.94 106 GLU A CA 1
ATOM 799 C C . GLU A 1 106 ? -12.929 -7.321 14.077 1.00 96.94 106 GLU A C 1
ATOM 801 O O . GLU A 1 106 ? -12.971 -6.265 14.714 1.00 96.94 106 GLU A O 1
ATOM 806 N N . ARG A 1 107 ? -13.441 -8.457 14.576 1.00 95.81 107 ARG A N 1
ATOM 807 C CA . ARG A 1 107 ? -14.104 -8.539 15.887 1.00 95.81 107 ARG A CA 1
ATOM 808 C C . ARG A 1 107 ? -13.156 -8.249 17.049 1.00 95.81 107 ARG A C 1
ATOM 810 O O . ARG A 1 107 ? -13.577 -7.602 18.003 1.00 95.81 107 ARG A O 1
ATOM 817 N N . GLN A 1 108 ? -11.921 -8.747 17.006 1.00 95.31 108 GLN A N 1
ATOM 818 C CA . GLN A 1 108 ? -10.931 -8.505 18.060 1.00 95.31 108 GLN A CA 1
ATOM 819 C C . GLN A 1 108 ? -10.514 -7.033 18.109 1.00 95.31 108 GLN A C 1
ATOM 821 O O . GLN A 1 108 ? -10.316 -6.488 19.191 1.00 95.31 108 GLN A O 1
ATOM 826 N N . LEU A 1 109 ? -10.424 -6.390 16.945 1.00 93.56 109 LEU A N 1
ATOM 827 C CA . LEU A 1 109 ? -10.098 -4.975 16.824 1.00 93.56 109 LEU A CA 1
ATOM 828 C C . LEU A 1 109 ? -11.278 -4.057 17.176 1.00 93.56 109 LEU A C 1
ATOM 830 O O . LEU A 1 109 ? -11.081 -2.883 17.467 1.00 93.56 109 LEU A O 1
ATOM 834 N N . GLY A 1 110 ? -12.507 -4.578 17.161 1.00 92.81 110 GLY A N 1
ATOM 835 C CA . GLY A 1 110 ? -13.716 -3.799 17.426 1.00 92.81 110 GLY A CA 1
ATOM 836 C C . GLY A 1 110 ? -14.131 -2.903 16.257 1.00 92.81 110 GLY A C 1
ATOM 837 O O . GLY A 1 110 ? -14.790 -1.890 16.476 1.00 92.81 110 GLY A O 1
ATOM 838 N N . VAL A 1 111 ? -13.754 -3.261 15.025 1.00 93.12 111 VAL A N 1
ATOM 839 C CA . VAL A 1 111 ? -14.164 -2.560 13.797 1.00 93.12 111 VAL A CA 1
ATOM 840 C C . VAL A 1 111 ? -15.204 -3.388 13.035 1.00 93.12 111 VAL A C 1
ATOM 842 O O . VAL A 1 111 ? -15.180 -4.618 13.106 1.00 93.12 111 VAL A O 1
ATOM 845 N N . PRO A 1 112 ? -16.126 -2.759 12.283 1.00 92.19 112 PRO A N 1
ATOM 846 C CA . PRO A 1 112 ? -17.102 -3.504 11.488 1.00 92.19 112 PRO A CA 1
ATOM 847 C C . PRO A 1 112 ? -16.444 -4.283 10.343 1.00 92.19 112 PRO A C 1
ATOM 849 O O . PRO A 1 112 ? -16.925 -5.354 9.976 1.00 92.19 112 PRO A O 1
ATOM 852 N N . ARG A 1 113 ? -15.375 -3.722 9.766 1.00 95.69 113 ARG A N 1
ATOM 853 C CA . ARG A 1 113 ? -14.589 -4.294 8.674 1.00 95.69 113 ARG A CA 1
ATOM 854 C C . ARG A 1 113 ? -13.230 -3.585 8.595 1.00 95.69 113 ARG A C 1
ATOM 856 O O . ARG A 1 113 ? -13.132 -2.430 8.999 1.00 95.69 113 ARG A O 1
ATOM 863 N N . LEU A 1 114 ? -12.215 -4.256 8.057 1.00 96.88 114 LEU A N 1
ATOM 864 C CA . LEU A 1 114 ? -10.944 -3.646 7.649 1.00 96.88 114 LEU A CA 1
ATOM 865 C C . LEU A 1 114 ? -10.952 -3.217 6.164 1.00 96.88 114 LEU A C 1
ATOM 867 O O . LEU A 1 114 ? -11.713 -3.795 5.366 1.00 96.88 114 LEU A O 1
ATOM 871 N N . PRO A 1 115 ? -10.088 -2.260 5.766 1.00 96.81 115 PRO A N 1
ATOM 872 C CA . PRO A 1 115 ? -9.931 -1.862 4.368 1.00 96.81 115 PRO A CA 1
ATOM 873 C C . PRO A 1 115 ? -9.693 -3.072 3.453 1.00 96.81 115 PRO A C 1
ATOM 875 O O . PRO A 1 115 ? -8.959 -4.008 3.793 1.00 96.81 115 PRO A O 1
ATOM 878 N N . ALA A 1 116 ? -10.363 -3.106 2.302 1.00 96.25 116 ALA A N 1
ATOM 879 C CA . ALA A 1 116 ? -10.267 -4.224 1.367 1.00 96.25 116 ALA A CA 1
ATOM 880 C C . ALA A 1 116 ? -8.862 -4.350 0.768 1.00 96.25 116 ALA A C 1
ATOM 882 O O . ALA A 1 116 ? -8.399 -5.463 0.528 1.00 96.25 116 ALA A O 1
ATOM 883 N N . ASP A 1 117 ? -8.173 -3.234 0.545 1.00 95.25 117 ASP A N 1
ATOM 884 C CA . ASP A 1 117 ? -6.833 -3.223 -0.031 1.00 95.25 117 ASP A CA 1
ATOM 885 C C . ASP A 1 117 ? -5.787 -3.805 0.934 1.00 95.25 117 ASP A C 1
ATOM 887 O O . ASP A 1 117 ? -4.964 -4.610 0.507 1.00 95.25 117 ASP A O 1
ATOM 891 N N . TYR A 1 118 ? -5.891 -3.523 2.237 1.00 95.50 118 TYR A N 1
ATOM 892 C CA . TYR A 1 118 ? -5.085 -4.161 3.282 1.00 95.50 118 TYR A CA 1
ATOM 893 C C . TYR A 1 118 ? -5.271 -5.682 3.296 1.00 95.50 118 TYR A C 1
ATOM 895 O O . TYR A 1 118 ? -4.299 -6.439 3.359 1.00 95.50 118 TYR A O 1
ATOM 903 N N . LYS A 1 119 ? -6.521 -6.147 3.175 1.00 95.62 119 LYS A N 1
ATOM 904 C CA . LYS A 1 119 ? -6.814 -7.584 3.103 1.00 95.62 119 LYS A CA 1
ATOM 905 C C . LYS A 1 119 ? -6.206 -8.219 1.856 1.00 95.62 119 LYS A C 1
ATOM 907 O O . LYS A 1 119 ? -5.495 -9.213 1.973 1.00 95.62 119 LYS A O 1
ATOM 912 N N . ARG A 1 120 ? -6.400 -7.605 0.682 1.00 95.00 120 ARG A N 1
ATOM 913 C CA . ARG A 1 120 ? -5.808 -8.071 -0.586 1.00 95.00 120 ARG A CA 1
ATOM 914 C C . ARG A 1 120 ? -4.277 -8.064 -0.544 1.00 95.00 120 ARG A C 1
ATOM 916 O O . ARG A 1 120 ? -3.649 -8.958 -1.114 1.00 95.00 120 ARG A O 1
ATOM 923 N N . LEU A 1 121 ? -3.678 -7.076 0.121 1.00 93.56 121 LEU A N 1
ATOM 924 C CA . LEU A 1 121 ? -2.236 -6.968 0.314 1.00 93.56 121 LEU A CA 1
ATOM 925 C C . LEU A 1 121 ? -1.706 -8.185 1.084 1.00 93.56 121 LEU A C 1
ATOM 927 O O . LEU A 1 121 ? -0.809 -8.862 0.585 1.00 93.56 121 LEU A O 1
ATOM 931 N N . TYR A 1 122 ? -2.303 -8.527 2.227 1.00 92.06 122 TYR A N 1
ATOM 932 C CA . TYR A 1 122 ? -1.899 -9.688 3.033 1.00 92.06 122 TYR A CA 1
ATOM 933 C C . TYR A 1 122 ? -2.264 -11.039 2.407 1.00 92.06 122 TYR A C 1
ATOM 935 O O . TYR A 1 122 ? -1.493 -11.996 2.486 1.00 92.06 122 TYR A O 1
ATOM 943 N N . GLU A 1 123 ? -3.389 -11.119 1.699 1.00 93.25 123 GLU A N 1
ATOM 944 C CA . GLU A 1 123 ? -3.742 -12.291 0.890 1.00 93.25 123 GLU A CA 1
ATOM 945 C C . GLU A 1 123 ? -2.753 -12.522 -0.261 1.00 93.25 123 GLU A C 1
ATOM 947 O O . GLU A 1 123 ? -2.632 -13.647 -0.738 1.00 93.25 123 GLU A O 1
ATOM 952 N N . THR A 1 124 ? -2.012 -11.491 -0.684 1.00 91.31 124 THR A N 1
ATOM 953 C CA . THR A 1 124 ? -0.987 -11.579 -1.736 1.00 91.31 124 THR A CA 1
ATOM 954 C C . THR A 1 124 ? 0.418 -11.789 -1.176 1.00 91.31 124 THR A C 1
ATOM 956 O O . THR A 1 124 ? 1.182 -12.577 -1.733 1.00 91.31 124 THR A O 1
ATOM 959 N N . TYR A 1 125 ? 0.770 -11.087 -0.098 1.00 85.94 125 TYR A N 1
ATOM 960 C CA . TYR A 1 125 ? 2.107 -11.028 0.492 1.00 85.94 125 TYR A CA 1
ATOM 961 C C . TYR A 1 125 ? 2.103 -11.532 1.939 1.00 85.94 125 TYR A C 1
ATOM 963 O O . TYR A 1 125 ? 2.268 -10.774 2.887 1.00 85.94 125 TYR A O 1
ATOM 971 N N . CYS A 1 126 ? 1.970 -12.839 2.122 1.00 75.06 126 CYS A N 1
ATOM 972 C CA . CYS A 1 126 ? 2.200 -13.487 3.405 1.00 75.06 126 CYS A CA 1
ATOM 973 C C . CYS A 1 126 ? 3.705 -13.672 3.644 1.00 75.06 126 CYS A C 1
ATOM 975 O O . CYS A 1 126 ? 4.335 -14.571 3.080 1.00 75.06 126 CYS A O 1
ATOM 977 N N . TYR A 1 127 ? 4.274 -12.837 4.514 1.00 63.03 127 TYR A N 1
ATOM 978 C CA . TYR A 1 127 ? 5.667 -12.915 4.965 1.00 63.03 127 TYR A CA 1
ATOM 979 C C . TYR A 1 127 ? 5.745 -13.048 6.489 1.00 63.03 127 TYR A C 1
ATOM 981 O O . TYR A 1 127 ? 6.147 -12.125 7.189 1.00 63.03 127 TYR A O 1
ATOM 989 N N . GLY A 1 128 ? 5.380 -14.215 7.025 1.00 66.69 128 GLY A N 1
ATOM 990 C CA . GLY A 1 128 ? 5.482 -14.460 8.467 1.00 66.69 128 GLY A CA 1
ATOM 991 C C . GLY A 1 128 ? 4.792 -13.359 9.285 1.00 66.69 128 GLY A C 1
ATOM 992 O O . GLY A 1 128 ? 3.588 -13.198 9.165 1.00 66.69 128 GLY A O 1
ATOM 993 N N . HIS A 1 129 ? 5.564 -12.607 10.079 1.00 64.62 129 HIS A N 1
ATOM 994 C CA . HIS A 1 129 ? 5.066 -11.615 11.043 1.00 64.62 129 HIS A CA 1
ATOM 995 C C . HIS A 1 129 ? 4.889 -10.177 10.521 1.00 64.62 129 HIS A C 1
ATOM 997 O O . HIS A 1 129 ? 4.361 -9.360 11.261 1.00 64.62 129 HIS A O 1
ATOM 1003 N N . TRP A 1 130 ? 5.335 -9.820 9.312 1.00 70.00 130 TRP A N 1
ATOM 1004 C CA . TRP A 1 130 ? 5.150 -8.460 8.774 1.00 70.00 130 TRP A CA 1
ATOM 1005 C C . TRP A 1 130 ? 5.394 -8.396 7.266 1.00 70.00 130 TRP A C 1
ATOM 1007 O O . TRP A 1 130 ? 6.239 -9.109 6.720 1.00 70.00 130 TRP A O 1
ATOM 1017 N N . ILE A 1 131 ? 4.696 -7.486 6.586 1.00 81.94 131 ILE A N 1
ATOM 1018 C CA . ILE A 1 131 ? 5.100 -7.056 5.244 1.00 81.94 131 ILE A CA 1
ATOM 1019 C C . ILE A 1 131 ? 6.142 -5.955 5.406 1.00 81.94 131 ILE A C 1
ATOM 1021 O O . ILE A 1 131 ? 5.860 -4.921 6.012 1.00 81.94 131 ILE A O 1
ATOM 1025 N N . VAL A 1 132 ? 7.334 -6.186 4.847 1.00 81.25 132 VAL A N 1
ATOM 1026 C CA . VAL A 1 132 ? 8.445 -5.233 4.896 1.00 81.25 132 VAL A CA 1
ATOM 1027 C C . VAL A 1 132 ? 8.819 -4.786 3.496 1.00 81.25 132 VAL A C 1
ATOM 1029 O O . VAL A 1 132 ? 9.370 -5.575 2.729 1.00 81.25 132 VAL A O 1
ATOM 1032 N N . PHE A 1 133 ? 8.551 -3.522 3.174 1.00 79.88 133 PHE A N 1
ATOM 1033 C CA . PHE A 1 133 ? 8.909 -2.908 1.895 1.00 79.88 133 PHE A CA 1
ATOM 1034 C C . PHE A 1 133 ? 9.728 -1.646 2.148 1.00 79.88 133 PHE A C 1
ATOM 1036 O O . PHE A 1 133 ? 9.189 -0.686 2.665 1.00 79.88 133 PHE A O 1
ATOM 1043 N N . ASN A 1 134 ? 11.013 -1.628 1.782 1.00 75.44 134 ASN A N 1
ATOM 1044 C CA . ASN A 1 134 ? 11.870 -0.433 1.859 1.00 75.44 134 ASN A CA 1
ATOM 1045 C C . ASN A 1 134 ? 11.788 0.333 3.202 1.00 75.44 134 ASN A C 1
ATOM 1047 O O . ASN A 1 134 ? 11.566 1.536 3.223 1.00 75.44 134 ASN A O 1
ATOM 1051 N N . GLY A 1 135 ? 11.883 -0.371 4.332 1.00 75.69 135 GLY A N 1
ATOM 1052 C CA . GLY A 1 135 ? 11.775 0.251 5.658 1.00 75.69 135 GLY A CA 1
ATOM 1053 C C . GLY A 1 135 ? 10.344 0.579 6.106 1.00 75.69 135 GLY A C 1
ATOM 1054 O O . GLY A 1 135 ? 10.167 1.108 7.196 1.00 75.69 135 GLY A O 1
ATOM 1055 N N . PHE A 1 136 ? 9.312 0.241 5.331 1.00 84.56 136 PHE A N 1
ATOM 1056 C CA . PHE A 1 136 ? 7.929 0.185 5.807 1.00 84.56 136 PHE A CA 1
ATOM 1057 C C . PHE A 1 136 ? 7.635 -1.177 6.408 1.00 84.56 136 PHE A C 1
ATOM 1059 O O . PHE A 1 136 ? 7.911 -2.195 5.780 1.00 84.56 136 PHE A O 1
ATOM 1066 N N . PHE A 1 137 ? 7.024 -1.181 7.586 1.00 87.56 137 PHE A N 1
ATOM 1067 C CA . PHE A 1 137 ? 6.598 -2.362 8.322 1.00 87.56 137 PHE A CA 1
ATOM 1068 C C . PHE A 1 137 ? 5.084 -2.286 8.483 1.00 87.56 137 PHE A C 1
ATOM 1070 O O . PHE A 1 137 ? 4.581 -1.580 9.358 1.00 87.56 137 PHE A O 1
ATOM 1077 N N . ILE A 1 138 ? 4.348 -2.974 7.615 1.00 91.62 138 ILE A N 1
ATOM 1078 C CA . ILE A 1 138 ? 2.893 -3.050 7.746 1.00 91.62 138 ILE A CA 1
ATOM 1079 C C . ILE A 1 138 ? 2.564 -4.116 8.782 1.00 91.62 138 ILE A C 1
ATOM 1081 O O . ILE A 1 138 ? 3.084 -5.230 8.713 1.00 91.62 138 ILE A O 1
ATOM 1085 N N . GLU A 1 139 ? 1.697 -3.781 9.732 1.00 92.75 139 GLU A N 1
ATOM 1086 C CA . GLU A 1 139 ? 1.384 -4.643 10.869 1.00 92.75 139 GLU A CA 1
ATOM 1087 C C . GLU A 1 139 ? 0.576 -5.868 10.429 1.00 92.75 139 GLU A C 1
ATOM 1089 O O . GLU A 1 139 ? -0.295 -5.779 9.551 1.00 92.75 139 GLU A O 1
ATOM 1094 N N . HIS A 1 140 ? 0.890 -7.025 11.011 1.00 92.44 140 HIS A N 1
ATOM 1095 C CA . HIS A 1 140 ? 0.278 -8.292 10.628 1.00 92.44 140 HIS A CA 1
ATOM 1096 C C . HIS A 1 140 ? -1.160 -8.402 11.149 1.00 92.44 140 HIS A C 1
ATOM 1098 O O . HIS A 1 140 ? -1.424 -7.987 12.281 1.00 92.44 140 HIS A O 1
ATOM 1104 N N . PRO A 1 141 ? -2.103 -8.984 10.378 1.00 93.19 141 PRO A N 1
ATOM 1105 C CA . PRO A 1 141 ? -3.511 -9.008 10.761 1.00 93.19 141 PRO A CA 1
ATOM 1106 C C . PRO A 1 141 ? -3.778 -9.636 12.130 1.00 93.19 141 PRO A C 1
ATOM 1108 O O . PRO A 1 141 ? -4.584 -9.113 12.897 1.00 93.19 141 PRO A O 1
ATOM 1111 N N . ASP A 1 142 ? -3.075 -10.725 12.454 1.00 92.19 142 ASP A N 1
ATOM 1112 C CA . ASP A 1 142 ? -3.250 -11.437 13.728 1.00 92.19 142 ASP A CA 1
ATOM 1113 C C . ASP A 1 142 ? -2.692 -10.656 14.932 1.00 92.19 142 ASP A C 1
ATOM 1115 O O . ASP A 1 142 ? -3.149 -10.841 16.061 1.00 92.19 142 ASP A O 1
ATOM 1119 N N . ASP A 1 143 ? -1.741 -9.749 14.698 1.00 92.38 143 ASP A N 1
ATOM 1120 C CA . ASP A 1 143 ? -1.074 -8.971 15.744 1.00 92.38 143 ASP A CA 1
ATOM 1121 C C . ASP A 1 143 ? -1.684 -7.567 15.903 1.00 92.38 143 ASP A C 1
ATOM 1123 O O . ASP A 1 143 ? -1.554 -6.952 16.968 1.00 92.38 143 ASP A O 1
ATOM 1127 N N . LEU A 1 144 ? -2.431 -7.095 14.897 1.00 92.56 144 LEU A N 1
ATOM 1128 C CA . LEU A 1 144 ? -2.966 -5.739 14.761 1.00 92.56 144 LEU A CA 1
ATOM 1129 C C . LEU A 1 144 ? -3.658 -5.217 16.029 1.00 92.56 144 LEU A C 1
ATOM 1131 O O . LEU A 1 144 ? -3.357 -4.122 16.497 1.00 92.56 144 LEU A O 1
ATOM 1135 N N . ALA A 1 145 ? -4.541 -6.010 16.644 1.00 93.06 145 ALA A N 1
ATOM 1136 C CA . ALA A 1 145 ? -5.261 -5.590 17.848 1.00 93.06 145 ALA A CA 1
ATOM 1137 C C . ALA A 1 145 ? -4.347 -5.441 19.075 1.00 93.06 145 ALA A C 1
ATOM 1139 O O . ALA A 1 145 ? -4.493 -4.498 19.859 1.00 93.06 145 ALA A O 1
ATOM 1140 N N . SER A 1 146 ? -3.382 -6.350 19.240 1.00 92.69 146 SER A N 1
ATOM 1141 C CA . SER A 1 146 ? -2.426 -6.286 20.352 1.00 92.69 146 SER A CA 1
ATOM 1142 C C . SER A 1 146 ? -1.456 -5.111 20.184 1.00 92.69 146 SER A C 1
ATOM 1144 O O . SER A 1 146 ? -1.137 -4.403 21.146 1.00 92.69 146 SER A O 1
ATOM 1146 N N . ARG A 1 147 ? -1.045 -4.855 18.938 1.00 92.06 147 ARG A N 1
ATOM 1147 C CA . ARG A 1 147 ? -0.110 -3.798 18.560 1.00 92.06 147 ARG A CA 1
ATOM 1148 C C . ARG A 1 147 ? -0.768 -2.432 18.637 1.00 92.06 147 ARG A C 1
ATOM 1150 O O . ARG A 1 147 ? -0.186 -1.536 19.237 1.00 92.06 147 ARG A O 1
ATOM 1157 N N . HIS A 1 148 ? -2.006 -2.292 18.168 1.00 93.00 148 HIS A N 1
ATOM 1158 C CA . HIS A 1 148 ? -2.796 -1.077 18.373 1.00 93.00 148 HIS A CA 1
ATOM 1159 C C . HIS A 1 148 ? -2.949 -0.752 19.858 1.00 93.00 148 HIS A C 1
ATOM 1161 O O . HIS A 1 148 ? -2.621 0.351 20.276 1.00 93.00 148 HIS A O 1
ATOM 1167 N N . THR A 1 149 ? -3.332 -1.734 20.681 1.00 91.25 149 THR A N 1
ATOM 1168 C CA . THR A 1 149 ? -3.461 -1.535 22.136 1.00 91.25 149 THR A CA 1
ATOM 1169 C C . THR A 1 149 ? -2.148 -1.065 22.767 1.00 91.25 149 THR A C 1
ATOM 1171 O O . THR A 1 149 ? -2.149 -0.158 23.593 1.00 91.25 149 THR A O 1
ATOM 1174 N N . SER A 1 150 ? -1.021 -1.648 22.348 1.00 89.31 150 SER A N 1
ATOM 1175 C CA . SER A 1 150 ? 0.306 -1.289 22.864 1.00 89.31 150 SER A CA 1
ATOM 1176 C C . SER A 1 150 ? 0.730 0.136 22.496 1.00 89.31 150 SER A C 1
ATOM 1178 O O . SER A 1 150 ? 1.434 0.776 23.272 1.00 89.31 150 SER A O 1
ATOM 1180 N N . HIS A 1 151 ? 0.314 0.646 21.333 1.00 86.88 151 HIS A N 1
ATOM 1181 C CA . HIS A 1 151 ? 0.633 2.012 20.907 1.00 86.88 151 HIS A CA 1
ATOM 1182 C C . HIS A 1 151 ? -0.427 3.041 21.307 1.00 86.88 151 HIS A C 1
ATOM 1184 O O . HIS A 1 151 ? -0.108 4.225 21.357 1.00 86.88 151 HIS A O 1
ATOM 1190 N N . ALA A 1 152 ? -1.658 2.630 21.626 1.00 84.75 152 ALA A N 1
ATOM 1191 C CA . ALA A 1 152 ? -2.765 3.533 21.939 1.00 84.75 152 ALA A CA 1
ATOM 1192 C C . ALA A 1 152 ? -2.437 4.503 23.086 1.00 84.75 152 ALA A C 1
ATOM 1194 O O . ALA A 1 152 ? -2.736 5.691 22.988 1.00 84.75 152 ALA A O 1
ATOM 1195 N N . GLU A 1 153 ? -1.767 4.040 24.147 1.00 79.19 153 GLU A N 1
ATOM 1196 C CA . GLU A 1 153 ? -1.362 4.913 25.259 1.00 79.19 153 GLU A CA 1
ATOM 1197 C C . GLU A 1 153 ? -0.366 5.994 24.819 1.00 79.19 153 GLU A C 1
ATOM 1199 O O . GLU A 1 153 ? -0.496 7.157 25.204 1.00 79.19 153 GLU A O 1
ATOM 1204 N N . LEU A 1 154 ? 0.596 5.627 23.974 1.00 79.25 154 LEU A N 1
ATOM 1205 C CA . LEU A 1 154 ? 1.623 6.538 23.483 1.00 79.25 154 LEU A CA 1
ATOM 1206 C C . LEU A 1 154 ? 1.071 7.464 22.377 1.00 79.25 154 LEU A C 1
ATOM 1208 O O . LEU A 1 154 ? 1.434 8.636 22.344 1.00 79.25 154 LEU A O 1
ATOM 1212 N N . LEU A 1 155 ? 0.104 7.013 21.567 1.00 76.62 155 LEU A N 1
ATOM 1213 C CA . LEU A 1 155 ? -0.702 7.866 20.677 1.00 76.62 155 LEU A CA 1
ATOM 1214 C C . LEU A 1 155 ? -1.454 8.940 21.471 1.00 76.62 155 LEU A C 1
ATOM 1216 O O . LEU A 1 155 ? -1.405 10.124 21.136 1.00 76.62 155 LEU A O 1
ATOM 1220 N N . LEU A 1 156 ? -2.112 8.540 22.563 1.00 76.06 156 LEU A N 1
ATOM 1221 C CA . LEU A 1 156 ? -2.805 9.461 23.462 1.00 76.06 156 LEU A CA 1
ATOM 1222 C C . LEU A 1 156 ? -1.837 10.421 24.164 1.00 76.06 156 LEU A C 1
ATOM 1224 O O . LEU A 1 156 ? -2.205 11.565 24.427 1.00 76.06 156 LEU A O 1
ATOM 1228 N N . GLU A 1 157 ? -0.619 9.979 24.488 1.00 72.06 157 GLU A N 1
ATOM 1229 C CA . GLU A 1 157 ? 0.426 10.833 25.058 1.00 72.06 157 GLU A CA 1
ATOM 1230 C C . GLU A 1 157 ? 0.949 11.855 24.044 1.00 72.06 157 GLU A C 1
ATOM 1232 O O . GLU A 1 157 ? 1.069 13.033 24.378 1.00 72.06 157 GLU A O 1
ATOM 1237 N N . MET A 1 158 ? 1.192 11.442 22.801 1.00 65.56 158 MET A N 1
ATOM 1238 C CA . MET A 1 158 ? 1.584 12.331 21.703 1.00 65.56 158 MET A CA 1
ATOM 1239 C C . MET A 1 158 ? 0.493 13.358 21.378 1.00 65.56 158 MET A C 1
ATOM 1241 O O . MET A 1 158 ? 0.797 14.500 21.043 1.00 65.56 158 MET A O 1
ATOM 1245 N N . ALA A 1 159 ? -0.777 12.994 21.575 1.00 62.69 159 ALA A N 1
ATOM 1246 C CA . ALA A 1 159 ? -1.921 13.897 21.480 1.00 62.69 159 ALA A CA 1
ATOM 1247 C C . ALA A 1 159 ? -2.028 14.908 22.644 1.00 62.69 159 ALA A C 1
ATOM 1249 O O . ALA A 1 159 ? -2.891 15.798 22.614 1.00 62.69 159 ALA A O 1
ATOM 1250 N N . ARG A 1 160 ? -1.212 14.787 23.707 1.00 60.19 160 ARG A N 1
ATOM 1251 C CA . ARG A 1 160 ? -1.223 15.746 24.824 1.00 60.19 160 ARG A CA 1
ATOM 1252 C C . ARG A 1 160 ? -0.563 17.061 24.399 1.00 60.19 160 ARG A C 1
ATOM 1254 O O . ARG A 1 160 ? 0.445 17.044 23.699 1.00 60.19 160 ARG A O 1
ATOM 1261 N N . PRO A 1 161 ? -1.079 18.216 24.861 1.00 54.25 161 PRO A N 1
ATOM 1262 C CA . PRO A 1 161 ? -0.448 19.494 24.575 1.00 54.25 161 PRO A CA 1
ATOM 1263 C C . PRO A 1 161 ? 0.961 19.501 25.160 1.00 54.25 161 PRO A C 1
ATOM 1265 O O . PRO A 1 161 ? 1.129 19.358 26.374 1.00 54.25 161 PRO A O 1
ATOM 1268 N N . LYS A 1 162 ? 1.957 19.693 24.298 1.00 55.47 162 LYS A N 1
ATOM 1269 C CA . LYS A 1 162 ? 3.316 20.040 24.700 1.00 55.47 162 LYS A CA 1
ATOM 1270 C C . LYS A 1 162 ? 3.485 21.541 24.453 1.00 55.47 162 LYS A C 1
ATOM 1272 O O . LYS A 1 162 ? 3.591 21.941 23.293 1.00 55.47 162 LYS A O 1
ATOM 1277 N N . PRO A 1 163 ? 3.471 22.382 25.509 1.00 50.94 163 PRO A N 1
ATOM 1278 C CA . PRO A 1 163 ? 3.572 23.842 25.384 1.00 50.94 163 PRO A CA 1
ATOM 1279 C C . PRO A 1 163 ? 4.822 24.297 24.617 1.00 50.94 163 PRO A C 1
ATOM 1281 O O . PRO A 1 163 ? 4.841 25.353 23.998 1.00 50.94 163 PRO A O 1
ATOM 1284 N N . GLU A 1 164 ? 5.866 23.471 24.635 1.00 51.59 164 GLU A N 1
ATOM 1285 C CA . GLU A 1 164 ? 7.134 23.670 23.931 1.00 51.59 164 GLU A CA 1
ATOM 1286 C C . GLU A 1 164 ? 7.067 23.444 22.408 1.00 51.59 164 GLU A C 1
ATOM 1288 O O . GLU A 1 164 ? 8.001 23.825 21.707 1.00 51.59 164 GLU A O 1
ATOM 1293 N N . TRP A 1 165 ? 5.985 22.855 21.878 1.00 51.50 165 TRP A N 1
ATOM 1294 C CA . TRP A 1 165 ? 5.830 22.530 20.448 1.00 51.50 165 TRP A CA 1
ATOM 1295 C C . TRP A 1 165 ? 4.902 23.488 19.686 1.00 51.50 165 TRP A C 1
ATOM 1297 O O . TRP A 1 165 ? 4.686 23.308 18.492 1.00 51.50 165 TRP A O 1
ATOM 1307 N N . GLY A 1 166 ? 4.349 24.516 20.345 1.00 45.84 166 GLY A N 1
ATOM 1308 C CA . GLY A 1 166 ? 3.555 25.561 19.682 1.00 45.84 166 GLY A CA 1
ATOM 1309 C C . GLY A 1 166 ? 2.263 25.070 19.009 1.00 45.84 166 GLY A C 1
ATOM 1310 O O . GLY A 1 166 ? 1.694 25.782 18.187 1.00 45.84 166 GLY A O 1
ATOM 1311 N N . LEU A 1 167 ? 1.783 23.869 19.355 1.00 51.75 167 LEU A N 1
ATOM 1312 C CA . LEU A 1 167 ? 0.567 23.246 18.808 1.00 51.75 167 LEU A CA 1
ATOM 1313 C C . LEU A 1 167 ? -0.726 23.740 19.488 1.00 51.75 167 LEU A C 1
ATOM 1315 O O . LEU A 1 167 ? -1.746 23.044 19.490 1.00 51.75 167 LEU A O 1
ATOM 1319 N N . ASP A 1 168 ? -0.694 24.936 20.074 1.00 49.81 168 ASP A N 1
ATOM 1320 C CA . ASP A 1 168 ? -1.827 25.528 20.776 1.00 49.81 168 ASP A CA 1
ATOM 1321 C C . ASP A 1 168 ? -3.007 25.722 19.806 1.00 49.81 168 ASP A C 1
ATOM 1323 O O . ASP A 1 168 ? -2.993 26.590 18.935 1.00 49.81 168 ASP A O 1
ATOM 1327 N N . GLY A 1 169 ? -4.046 24.893 19.956 1.00 51.78 169 GLY A N 1
ATOM 1328 C CA . GLY A 1 169 ? -5.337 25.064 19.282 1.00 51.78 169 GLY A CA 1
ATOM 1329 C C . GLY A 1 169 ? -5.712 24.038 18.207 1.00 51.78 169 GLY A C 1
ATOM 1330 O O . GLY A 1 169 ? -6.839 24.108 17.716 1.00 51.78 169 GLY A O 1
ATOM 1331 N N . LYS A 1 170 ? -4.856 23.065 17.852 1.00 54.84 170 LYS A N 1
ATOM 1332 C CA . LYS A 1 170 ? -5.287 21.958 16.972 1.00 54.84 170 LYS A CA 1
ATOM 1333 C C . LYS A 1 170 ? -6.142 20.939 17.753 1.00 54.84 170 LYS A C 1
ATOM 1335 O O . LYS A 1 170 ? -5.790 20.611 18.891 1.00 54.84 170 LYS A O 1
ATOM 1340 N N . PRO A 1 171 ? -7.260 20.435 17.186 1.00 58.75 171 PRO A N 1
ATOM 1341 C CA . PRO A 1 171 ? -8.019 19.344 17.792 1.00 58.75 171 PRO A CA 1
ATOM 1342 C C . PRO A 1 171 ? -7.106 18.139 18.017 1.00 58.75 171 PRO A C 1
ATOM 1344 O O . PRO A 1 171 ? -6.303 17.798 17.150 1.00 58.75 171 PRO A O 1
ATOM 1347 N N . ARG A 1 172 ? -7.216 17.507 19.187 1.00 65.50 172 ARG A N 1
ATOM 1348 C CA . ARG A 1 172 ? -6.430 16.310 19.499 1.00 65.50 172 ARG A CA 1
ATOM 1349 C C . ARG A 1 172 ? -6.871 15.160 18.593 1.00 65.50 172 ARG A C 1
ATOM 1351 O O . ARG A 1 172 ? -8.082 15.011 18.409 1.00 65.50 172 ARG A O 1
ATOM 1358 N N . PRO A 1 173 ? -5.944 14.335 18.079 1.00 70.25 173 PRO A N 1
ATOM 1359 C CA . PRO A 1 173 ? -6.337 13.106 17.421 1.00 70.25 173 PRO A CA 1
ATOM 1360 C C . PRO A 1 173 ? -7.058 12.210 18.431 1.00 70.25 173 PRO A C 1
ATOM 1362 O O . PRO A 1 173 ? -6.609 12.017 19.564 1.00 70.25 173 PRO A O 1
ATOM 1365 N N . VAL A 1 174 ? -8.217 11.717 18.019 1.00 84.06 174 VAL A N 1
ATOM 1366 C CA . VAL A 1 174 ? -8.952 10.666 18.718 1.00 84.06 174 VAL A CA 1
ATOM 1367 C C . VAL A 1 174 ? -8.250 9.345 18.388 1.00 84.06 174 VAL A C 1
ATOM 1369 O O . VAL A 1 174 ? -7.689 9.216 17.305 1.00 84.06 174 VAL A O 1
ATOM 1372 N N . VAL A 1 175 ? -8.235 8.375 19.297 1.00 88.44 175 VAL A N 1
ATOM 1373 C CA . VAL A 1 175 ? -7.634 7.047 19.068 1.00 88.44 175 VAL A CA 1
ATOM 1374 C C . VAL A 1 175 ? -8.764 6.023 19.047 1.00 88.44 175 VAL A C 1
ATOM 1376 O O . VAL A 1 175 ? -9.724 6.185 19.781 1.00 88.44 175 VAL A O 1
ATOM 1379 N N . HIS A 1 176 ? -8.715 5.011 18.182 1.00 88.75 176 HIS A N 1
ATOM 1380 C CA . HIS A 1 176 ? -9.722 3.938 18.176 1.00 88.75 176 HIS A CA 1
ATOM 1381 C C . HIS A 1 176 ? -9.655 3.161 19.512 1.00 88.75 176 HIS A C 1
ATOM 1383 O O . HIS A 1 176 ? -8.541 2.838 19.939 1.00 88.75 176 HIS A O 1
ATOM 1389 N N . PRO A 1 177 ? -10.776 2.814 20.184 1.00 88.62 177 PRO A N 1
ATOM 1390 C CA . PRO A 1 177 ? -12.136 2.631 19.660 1.00 88.62 177 PRO A CA 1
ATOM 1391 C C . PRO A 1 177 ? -13.069 3.845 19.702 1.00 88.62 177 PRO A C 1
ATOM 1393 O O . PRO A 1 177 ? -14.252 3.714 19.373 1.00 88.62 177 PRO A O 1
ATOM 1396 N N . GLU A 1 178 ? -12.602 5.015 20.125 1.00 86.12 178 GLU A N 1
ATOM 1397 C CA . GLU A 1 178 ? -13.422 6.218 20.093 1.00 86.12 178 GLU A CA 1
ATOM 1398 C C . GLU A 1 178 ? -13.827 6.571 18.640 1.00 86.12 178 GLU A C 1
ATOM 1400 O O . GLU A 1 178 ? -13.017 6.419 17.722 1.00 86.12 178 GLU A O 1
ATOM 1405 N N . PRO A 1 179 ? -15.075 7.026 18.389 1.00 79.94 179 PRO A N 1
ATOM 1406 C CA . PRO A 1 179 ? -15.556 7.293 17.032 1.00 79.94 179 PRO A CA 1
ATOM 1407 C C 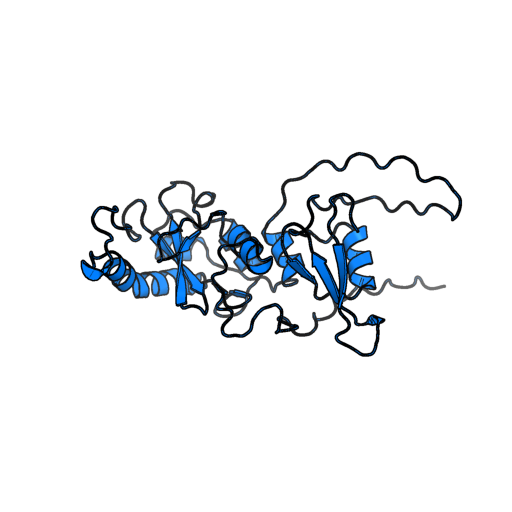. PRO A 1 179 ? -14.670 8.279 16.261 1.00 79.94 179 PRO A C 1
ATOM 1409 O O . PRO A 1 179 ? -14.396 9.375 16.749 1.00 79.94 179 PRO A O 1
ATOM 1412 N N . GLY A 1 180 ? -14.265 7.897 15.045 1.00 78.25 180 GLY A N 1
ATOM 1413 C CA . GLY A 1 180 ? -13.332 8.670 14.218 1.00 78.25 180 GLY A CA 1
ATOM 1414 C C . GLY A 1 180 ? -11.892 8.656 14.734 1.00 78.25 180 GLY A C 1
ATOM 1415 O O 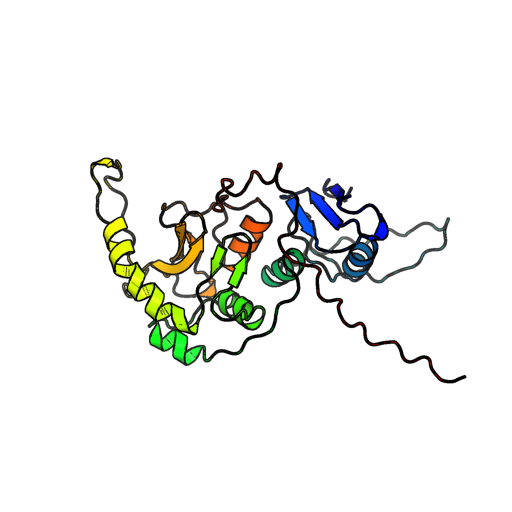. GLY A 1 180 ? -11.129 9.580 14.465 1.00 78.25 180 GLY A O 1
ATOM 1416 N N . GLY A 1 181 ? -11.537 7.648 15.530 1.00 88.31 181 GLY A N 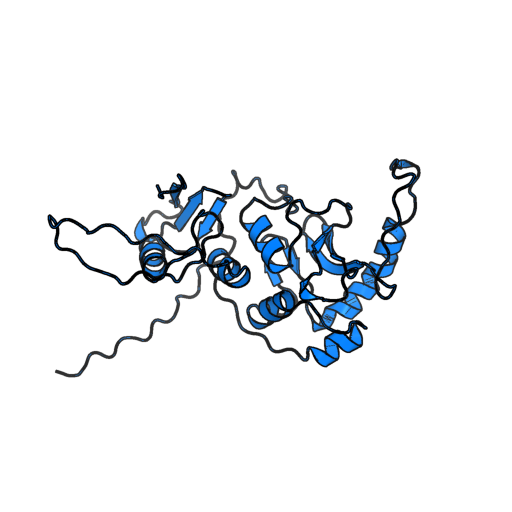1
ATOM 1417 C CA . GLY A 1 181 ? -10.212 7.492 16.101 1.00 88.31 181 GLY A CA 1
ATOM 1418 C C . GLY A 1 181 ? -9.179 6.941 15.121 1.00 88.31 181 GLY A C 1
ATOM 1419 O O . GLY A 1 181 ? -9.491 6.194 14.198 1.00 88.31 181 GLY A O 1
ATOM 1420 N N . LEU A 1 182 ? -7.917 7.278 15.350 1.00 90.88 182 LEU A N 1
ATOM 1421 C CA . LEU A 1 182 ? -6.786 6.730 14.622 1.00 90.88 182 LEU A CA 1
ATOM 1422 C C . LEU A 1 182 ? -6.534 5.282 15.047 1.00 90.88 182 LEU A C 1
ATOM 1424 O O . LEU A 1 182 ? -6.513 4.964 16.241 1.00 90.88 182 LEU A O 1
ATOM 1428 N N . LEU A 1 183 ? -6.331 4.417 14.059 1.00 93.19 183 LEU A N 1
ATOM 1429 C CA . LEU A 1 183 ? -6.082 2.992 14.233 1.00 93.19 183 LEU A CA 1
ATOM 1430 C C . LEU A 1 183 ? -4.696 2.637 13.690 1.00 93.19 183 LEU A C 1
ATOM 1432 O O . LEU A 1 183 ? -4.421 2.850 12.514 1.00 93.19 183 LEU A O 1
ATOM 1436 N N . TYR A 1 184 ? -3.827 2.077 14.529 1.00 93.12 184 TYR A N 1
ATOM 1437 C CA . TYR A 1 184 ? -2.476 1.691 14.122 1.00 93.12 184 TYR A CA 1
ATOM 1438 C C . TYR A 1 184 ? -2.488 0.594 13.052 1.00 93.12 184 TYR A C 1
ATOM 1440 O O . TYR A 1 184 ? -3.159 -0.424 13.224 1.00 93.12 184 TYR A O 1
ATOM 1448 N N . CYS A 1 185 ? -1.719 0.783 11.975 1.00 92.88 185 CYS A N 1
ATOM 1449 C CA . CYS A 1 185 ? -1.608 -0.183 10.877 1.00 92.88 185 CYS A CA 1
ATOM 1450 C C . CYS A 1 185 ? -0.171 -0.482 10.427 1.00 92.88 185 CYS A C 1
ATOM 1452 O O . CYS A 1 185 ? 0.043 -1.403 9.636 1.00 92.88 185 CYS A O 1
ATOM 1454 N N . GLY A 1 186 ? 0.826 0.237 10.942 1.00 91.75 186 GLY A N 1
ATOM 1455 C CA . GLY A 1 186 ? 2.227 -0.045 10.654 1.00 91.75 186 GLY A CA 1
ATOM 1456 C C . GLY A 1 186 ? 3.169 1.046 11.137 1.00 91.75 186 GLY A C 1
ATOM 1457 O O . GLY A 1 186 ? 2.782 1.972 11.846 1.00 91.75 186 GLY A O 1
ATOM 1458 N N . SER A 1 187 ? 4.427 0.942 10.738 1.00 88.62 187 SER A N 1
ATOM 1459 C CA . SER A 1 187 ? 5.453 1.936 11.043 1.00 88.62 187 SER A CA 1
ATOM 1460 C C . SER A 1 187 ? 6.508 2.016 9.951 1.00 88.62 187 SER A C 1
ATOM 1462 O O . SER A 1 187 ? 6.605 1.134 9.097 1.00 88.62 187 SER A O 1
ATOM 1464 N N . THR A 1 188 ? 7.337 3.047 10.013 1.00 84.69 188 THR A N 1
ATOM 1465 C CA . THR A 1 188 ? 8.536 3.190 9.185 1.00 84.69 188 THR A CA 1
ATOM 1466 C C . THR A 1 188 ? 9.790 2.897 10.008 1.00 84.69 188 THR A C 1
ATOM 1468 O O . THR A 1 188 ? 9.780 2.905 11.241 1.00 84.69 188 THR A O 1
ATOM 1471 N N . GLU A 1 189 ? 10.909 2.658 9.334 1.00 78.06 189 GLU A N 1
ATOM 1472 C CA . GLU A 1 189 ? 12.234 2.578 9.951 1.00 78.06 189 GLU A CA 1
ATOM 1473 C C . GLU A 1 189 ? 12.657 3.916 10.575 1.00 78.06 189 GLU A C 1
ATOM 1475 O O . GLU A 1 189 ? 13.334 3.933 11.605 1.00 78.06 189 GLU A O 1
ATOM 1480 N N . GLY A 1 190 ? 12.165 5.026 10.008 1.00 68.38 190 GLY A N 1
ATOM 1481 C CA . GLY A 1 190 ? 12.250 6.379 10.569 1.00 68.38 190 GLY A CA 1
ATOM 1482 C C . GLY A 1 190 ? 11.497 6.554 11.892 1.00 68.38 190 GLY A C 1
ATOM 1483 O O . GLY A 1 190 ? 11.659 7.575 12.555 1.00 68.38 190 GLY A O 1
ATOM 1484 N N . ARG A 1 191 ? 10.774 5.512 12.332 1.00 72.75 191 ARG A N 1
ATOM 1485 C CA . ARG A 1 191 ? 9.937 5.439 13.538 1.00 72.75 191 ARG A CA 1
ATOM 1486 C C . ARG A 1 191 ? 8.642 6.238 13.461 1.00 72.75 191 ARG A C 1
ATOM 1488 O O . ARG A 1 191 ? 7.994 6.382 14.495 1.00 72.75 191 ARG A O 1
ATOM 1495 N N . ASP A 1 192 ? 8.236 6.667 12.271 1.00 83.12 192 ASP A N 1
ATOM 1496 C CA . ASP A 1 192 ? 6.893 7.197 12.059 1.00 83.12 192 ASP A CA 1
ATOM 1497 C C . ASP A 1 192 ? 5.872 6.075 12.224 1.00 83.12 192 ASP A C 1
ATOM 1499 O O . ASP A 1 192 ? 6.119 4.907 11.884 1.00 83.12 192 ASP A O 1
ATOM 1503 N N . TRP A 1 193 ? 4.694 6.427 12.718 1.00 86.94 193 TRP A N 1
ATOM 1504 C CA . TRP A 1 193 ? 3.571 5.504 12.783 1.00 86.94 193 TRP A CA 1
ATOM 1505 C C . TRP A 1 193 ? 2.617 5.722 11.635 1.00 86.94 193 TRP A C 1
ATOM 1507 O O . TRP A 1 193 ? 2.243 6.847 11.338 1.00 86.94 193 TRP A O 1
ATOM 1517 N N . LEU A 1 194 ? 2.168 4.623 11.041 1.00 89.75 194 LEU A N 1
ATOM 1518 C CA . LEU A 1 194 ? 1.111 4.622 10.047 1.00 89.75 194 LEU A CA 1
ATOM 1519 C C . LEU A 1 194 ? -0.211 4.323 10.745 1.00 89.75 194 LEU A C 1
ATOM 1521 O O . LEU A 1 194 ? -0.353 3.310 11.442 1.00 89.75 194 LEU A O 1
ATOM 1525 N N . LEU A 1 195 ? -1.167 5.226 10.566 1.00 90.94 195 LEU A N 1
ATOM 1526 C CA . LEU A 1 195 ? -2.447 5.223 11.255 1.00 90.94 195 LEU A CA 1
ATOM 1527 C C . LEU A 1 195 ? -3.573 5.352 10.229 1.00 90.94 195 LEU A C 1
ATOM 1529 O O . LEU A 1 195 ? -3.571 6.283 9.429 1.00 90.94 195 LEU A O 1
ATOM 1533 N N . TRP A 1 196 ? -4.557 4.459 10.263 1.00 93.12 196 TRP A N 1
ATOM 1534 C CA . TRP A 1 196 ? -5.805 4.664 9.536 1.00 93.12 196 TRP A CA 1
ATOM 1535 C C . TRP A 1 196 ? -6.669 5.704 10.237 1.00 93.12 196 TRP A C 1
ATOM 1537 O O . TRP A 1 196 ? -6.918 5.602 11.441 1.00 93.12 196 TRP A O 1
ATOM 1547 N N . ASP A 1 197 ? -7.167 6.666 9.467 1.00 89.38 197 ASP A N 1
ATOM 1548 C CA . ASP A 1 197 ? -8.222 7.575 9.904 1.00 89.38 197 ASP A CA 1
ATOM 1549 C C . ASP A 1 197 ? -9.588 6.890 9.757 1.00 89.38 197 ASP A C 1
ATOM 1551 O O . ASP A 1 197 ? -10.100 6.721 8.648 1.00 89.38 197 ASP A O 1
ATOM 1555 N N . THR A 1 198 ? -10.174 6.465 10.882 1.00 91.81 198 THR A N 1
ATOM 1556 C CA . THR A 1 198 ? -11.462 5.747 10.891 1.00 91.81 198 THR A CA 1
ATOM 1557 C C . THR A 1 198 ? -12.681 6.679 10.875 1.00 91.81 198 THR A C 1
ATOM 1559 O O . THR A 1 198 ? -13.796 6.263 11.200 1.00 91.81 198 THR A O 1
ATOM 1562 N N . GLY A 1 199 ? -12.492 7.957 10.518 1.00 87.00 199 GLY A N 1
ATOM 1563 C CA . GLY A 1 199 ? -13.555 8.964 10.462 1.00 87.00 199 GLY A CA 1
ATOM 1564 C C . GLY A 1 199 ? -14.671 8.663 9.458 1.00 87.00 199 GLY A C 1
ATOM 1565 O O . GLY A 1 199 ? -15.821 9.040 9.697 1.00 87.00 199 GLY A O 1
ATOM 1566 N N . ASP A 1 200 ? -14.361 7.972 8.357 1.00 90.31 200 ASP A N 1
ATOM 1567 C CA . ASP A 1 200 ? -15.366 7.541 7.380 1.00 90.31 200 ASP A CA 1
ATOM 1568 C C . ASP A 1 200 ? -16.015 6.207 7.816 1.00 90.31 200 ASP A C 1
ATOM 1570 O O . ASP A 1 200 ? -15.312 5.280 8.225 1.00 90.31 200 ASP A O 1
ATOM 1574 N N . PRO A 1 201 ? -17.352 6.058 7.748 1.00 90.38 201 PRO A N 1
ATOM 1575 C CA . PRO A 1 201 ? -18.017 4.792 8.061 1.00 90.38 201 PRO A CA 1
ATOM 1576 C C . PRO A 1 201 ? -17.694 3.650 7.085 1.00 90.38 201 PRO A C 1
ATOM 1578 O O . PRO A 1 201 ? -17.950 2.493 7.426 1.00 90.38 201 PRO A O 1
ATOM 1581 N N . ASP A 1 202 ? -17.192 3.944 5.883 1.00 92.81 202 ASP A N 1
ATOM 1582 C CA . ASP A 1 202 ? -16.716 2.954 4.920 1.00 92.81 202 ASP A CA 1
ATOM 1583 C C . ASP A 1 202 ? -15.196 2.745 5.056 1.00 92.81 202 ASP A C 1
ATOM 1585 O O . ASP A 1 202 ? -14.422 3.633 4.696 1.00 92.81 202 ASP A O 1
ATOM 1589 N N . PRO A 1 203 ? -14.733 1.561 5.507 1.00 94.00 203 PRO A N 1
ATOM 1590 C CA . PRO A 1 203 ? -13.306 1.292 5.672 1.00 94.00 203 PRO A CA 1
ATOM 1591 C C . PRO A 1 203 ? -12.474 1.372 4.394 1.00 94.00 203 PRO A C 1
ATOM 1593 O O . PRO A 1 203 ? -11.266 1.553 4.480 1.00 94.00 203 PRO A O 1
ATOM 1596 N N . ASP A 1 204 ? -13.082 1.275 3.208 1.00 93.69 204 ASP A N 1
ATOM 1597 C CA . ASP A 1 204 ? -12.340 1.459 1.948 1.00 93.69 204 ASP A CA 1
ATOM 1598 C C . ASP A 1 204 ? -12.015 2.935 1.657 1.00 93.69 204 ASP A C 1
ATOM 1600 O O . ASP A 1 204 ? -11.317 3.235 0.692 1.00 93.69 204 ASP A O 1
ATOM 1604 N N . ARG A 1 205 ? -12.511 3.859 2.486 1.00 91.12 205 ARG A N 1
ATOM 1605 C CA . ARG A 1 205 ? -12.210 5.295 2.426 1.00 91.12 205 ARG A CA 1
ATOM 1606 C C . ARG A 1 205 ? -11.268 5.756 3.533 1.00 91.12 205 ARG A C 1
ATOM 1608 O O . ARG A 1 205 ? -10.968 6.945 3.605 1.00 91.12 205 ARG A O 1
ATOM 1615 N N . TRP A 1 206 ? -10.819 4.847 4.397 1.00 91.81 206 TRP A N 1
ATOM 1616 C CA . TRP A 1 206 ? -9.835 5.169 5.423 1.00 91.81 206 TRP A CA 1
ATOM 1617 C C . TRP A 1 206 ? -8.493 5.474 4.770 1.00 91.81 206 TRP A C 1
ATOM 1619 O O . TRP A 1 206 ? -7.926 4.640 4.062 1.00 91.81 206 TRP A O 1
ATOM 1629 N N . THR A 1 207 ? -7.979 6.669 5.028 1.00 89.81 207 THR A N 1
ATOM 1630 C CA . THR A 1 207 ? -6.671 7.099 4.537 1.00 89.81 207 THR A CA 1
ATOM 1631 C C . THR A 1 207 ? -5.588 6.777 5.557 1.00 89.81 207 THR A C 1
ATOM 1633 O O . THR A 1 207 ? -5.847 6.692 6.763 1.00 89.81 207 THR A O 1
ATOM 1636 N N . VAL A 1 208 ? -4.360 6.576 5.078 1.00 89.38 208 VAL A N 1
ATOM 1637 C CA . VAL A 1 208 ? -3.184 6.446 5.948 1.00 89.38 208 VAL A CA 1
ATOM 1638 C C . VAL A 1 208 ? -2.655 7.832 6.320 1.00 89.38 208 VAL A C 1
ATOM 1640 O O . VAL A 1 208 ? -2.456 8.690 5.460 1.00 89.38 208 VAL A O 1
ATOM 1643 N N . ARG A 1 209 ? -2.403 8.035 7.613 1.00 84.44 209 ARG A N 1
ATOM 1644 C CA . ARG A 1 209 ? -1.812 9.238 8.208 1.00 84.44 209 ARG A CA 1
ATOM 1645 C C . ARG A 1 209 ? -0.565 8.883 9.004 1.00 84.44 209 ARG A C 1
ATOM 1647 O O . ARG A 1 209 ? -0.446 7.758 9.490 1.00 84.44 209 ARG A O 1
ATOM 1654 N N . THR A 1 210 ? 0.314 9.864 9.184 1.00 81.38 210 THR A N 1
ATOM 1655 C CA . THR A 1 210 ? 1.448 9.762 10.106 1.00 81.38 210 THR A CA 1
ATOM 1656 C C . THR A 1 210 ? 1.148 10.428 11.445 1.00 81.38 210 THR A C 1
ATOM 1658 O O . THR A 1 210 ? 0.265 11.286 11.554 1.00 81.38 210 THR A O 1
ATOM 1661 N N . ASP A 1 211 ? 1.901 10.069 12.481 1.00 74.00 211 ASP A N 1
ATOM 1662 C CA . ASP A 1 211 ? 1.816 10.688 13.808 1.00 74.00 211 ASP A CA 1
ATOM 1663 C C . ASP A 1 211 ? 2.299 12.151 13.841 1.00 74.00 211 ASP A C 1
ATOM 1665 O O . ASP A 1 211 ? 1.968 12.891 14.770 1.00 74.00 211 ASP A O 1
ATOM 1669 N N . HIS A 1 212 ? 2.987 12.617 12.794 1.00 66.25 212 HIS A N 1
ATOM 1670 C CA . HIS A 1 212 ? 3.362 14.023 12.613 1.00 66.25 212 HIS A CA 1
ATOM 1671 C C . HIS A 1 212 ? 2.233 14.913 12.061 1.00 66.25 212 HIS A C 1
ATOM 1673 O O . HIS A 1 212 ? 2.376 16.136 11.998 1.00 66.25 212 HIS A O 1
ATOM 1679 N N . GLY A 1 213 ? 1.061 14.339 11.763 1.00 54.16 213 GLY A N 1
ATOM 1680 C CA . GLY A 1 213 ? -0.178 15.090 11.547 1.00 54.16 213 GLY A CA 1
ATOM 1681 C C . GLY A 1 213 ? -0.290 15.797 10.197 1.00 54.16 213 GLY A C 1
ATOM 1682 O O . GLY A 1 213 ? -1.284 16.493 9.967 1.00 54.16 213 GLY A O 1
ATOM 1683 N N . GLU A 1 214 ? 0.676 15.608 9.304 1.00 53.12 214 GLU A N 1
ATOM 1684 C CA . GLU A 1 214 ? 0.508 15.938 7.896 1.00 53.12 214 GLU A CA 1
ATOM 1685 C C . GLU A 1 214 ? -0.399 14.863 7.282 1.00 53.12 214 GLU A C 1
ATOM 1687 O O . GLU A 1 214 ? -0.144 13.661 7.391 1.00 53.12 214 GLU A O 1
ATOM 1692 N N . GLU A 1 215 ? -1.524 15.280 6.690 1.00 51.41 215 GLU A N 1
ATOM 1693 C CA . GLU A 1 215 ? -2.099 14.468 5.620 1.00 51.41 215 GLU A CA 1
ATOM 1694 C C . GLU A 1 215 ? -0.966 14.323 4.615 1.00 51.41 215 GLU A C 1
ATOM 1696 O O . GLU A 1 215 ? -0.495 15.335 4.097 1.00 51.41 215 GLU A O 1
ATOM 1701 N N . ALA A 1 216 ? -0.473 13.103 4.399 1.00 50.38 216 ALA A N 1
ATOM 1702 C CA . ALA A 1 216 ? 0.411 12.867 3.274 1.00 50.38 216 ALA A CA 1
ATOM 1703 C C . ALA A 1 216 ? -0.302 13.474 2.058 1.00 50.38 216 ALA A C 1
ATOM 1705 O O . ALA A 1 216 ? -1.443 13.097 1.781 1.00 50.38 216 ALA A O 1
ATOM 1706 N N . GLU A 1 217 ? 0.279 14.475 1.398 1.00 42.47 217 GLU A N 1
ATOM 1707 C CA . GLU A 1 217 ? -0.285 14.988 0.152 1.00 42.47 217 GLU A CA 1
ATOM 1708 C C . GLU A 1 217 ? -0.273 13.804 -0.833 1.00 42.47 217 GLU A C 1
ATOM 1710 O O . GLU A 1 217 ? 0.775 13.416 -1.336 1.00 42.47 217 GLU A O 1
ATOM 1715 N N . GLY A 1 218 ? -1.423 13.134 -0.991 1.00 50.41 218 GLY A N 1
ATOM 1716 C CA . GLY A 1 218 ? -1.506 11.781 -1.567 1.00 50.41 218 GLY A CA 1
ATOM 1717 C C . GLY A 1 218 ? -2.152 10.708 -0.674 1.00 50.41 218 GLY A C 1
ATOM 1718 O O . GLY A 1 218 ? -2.089 9.533 -1.023 1.00 50.41 218 GLY A O 1
ATOM 1719 N N . GLY A 1 219 ? -2.768 11.089 0.454 1.00 59.44 219 GLY A N 1
ATOM 1720 C CA . GLY A 1 219 ? -3.466 10.221 1.406 1.00 59.44 219 GLY A CA 1
ATOM 1721 C C . GLY A 1 219 ? -4.531 9.357 0.741 1.00 59.44 219 GLY A C 1
ATOM 1722 O O . GLY A 1 219 ? -5.671 9.776 0.546 1.00 59.44 219 GLY A O 1
ATOM 1723 N N . GLY A 1 220 ? -4.123 8.145 0.397 1.00 78.44 220 GLY A N 1
ATOM 1724 C CA . GLY A 1 220 ? -4.959 7.098 -0.151 1.00 78.44 220 GLY A CA 1
ATOM 1725 C C . GLY A 1 220 ? -5.001 5.895 0.776 1.00 78.44 220 GLY A C 1
ATOM 1726 O O . GLY A 1 220 ? -4.639 5.946 1.958 1.00 78.44 220 GLY A O 1
ATOM 1727 N N . THR A 1 221 ? -5.443 4.794 0.200 1.00 91.56 221 THR A N 1
ATOM 1728 C CA . THR A 1 221 ? -5.411 3.470 0.811 1.00 91.56 221 THR A CA 1
ATOM 1729 C C . THR A 1 221 ? -3.965 3.025 1.099 1.00 91.56 221 THR A C 1
ATOM 1731 O O . THR A 1 221 ? -3.000 3.622 0.609 1.00 91.56 221 THR A O 1
ATOM 1734 N N . ILE A 1 222 ? -3.765 1.971 1.899 1.00 91.69 222 ILE A N 1
ATOM 1735 C CA . ILE A 1 222 ? -2.410 1.557 2.312 1.00 91.69 222 ILE A CA 1
ATOM 1736 C C . ILE A 1 222 ? -1.553 1.111 1.122 1.00 91.69 222 ILE A C 1
ATOM 1738 O O . ILE A 1 222 ? -0.345 1.337 1.090 1.00 91.69 222 ILE A O 1
ATOM 1742 N N . THR A 1 223 ? -2.182 0.511 0.115 1.00 92.56 223 THR A N 1
ATOM 1743 C CA . THR A 1 223 ? -1.498 0.099 -1.113 1.00 92.56 223 THR A CA 1
ATOM 1744 C C . THR A 1 223 ? -1.091 1.288 -1.982 1.00 92.56 223 THR A C 1
ATOM 1746 O O . THR A 1 223 ? 0.031 1.299 -2.482 1.00 92.56 223 THR A O 1
ATOM 1749 N N . GLU A 1 224 ? -1.939 2.311 -2.113 1.00 91.00 224 GLU A N 1
ATOM 1750 C CA . GLU A 1 224 ? -1.598 3.560 -2.814 1.00 91.00 224 GLU A CA 1
ATOM 1751 C C . GLU A 1 224 ? -0.448 4.286 -2.122 1.00 91.00 224 GLU A C 1
ATOM 1753 O O . GLU A 1 224 ? 0.504 4.705 -2.780 1.00 91.00 224 GLU A O 1
ATOM 1758 N N . PHE A 1 225 ? -0.504 4.359 -0.791 1.00 88.94 225 PHE A N 1
ATOM 1759 C CA . PHE A 1 225 ? 0.547 4.947 0.027 1.00 88.94 225 PHE A CA 1
ATOM 1760 C C . PHE A 1 225 ? 1.902 4.256 -0.202 1.00 88.94 225 PHE A C 1
ATOM 1762 O O . PHE A 1 225 ? 2.902 4.915 -0.481 1.00 88.94 225 PHE A O 1
ATOM 1769 N N . LEU A 1 226 ? 1.935 2.918 -0.174 1.00 88.25 226 LEU A N 1
ATOM 1770 C CA . LEU A 1 226 ? 3.154 2.149 -0.443 1.00 88.25 226 LEU A CA 1
ATOM 1771 C C . LEU A 1 226 ? 3.671 2.346 -1.874 1.00 88.25 226 LEU A C 1
ATOM 1773 O O . LEU A 1 226 ? 4.878 2.459 -2.072 1.00 88.25 226 LEU A O 1
ATOM 1777 N N . VAL A 1 227 ? 2.790 2.395 -2.880 1.00 87.75 227 VAL A N 1
ATOM 1778 C CA . VAL A 1 227 ? 3.193 2.685 -4.268 1.00 87.75 227 VAL A CA 1
ATOM 1779 C C . VAL A 1 227 ? 3.827 4.068 -4.360 1.00 87.75 227 VAL A C 1
ATOM 1781 O O . VAL A 1 227 ? 4.883 4.205 -4.979 1.00 87.75 227 VAL A O 1
ATOM 1784 N N . ALA A 1 228 ? 3.210 5.075 -3.741 1.00 85.06 228 ALA A N 1
ATOM 1785 C CA . ALA A 1 228 ? 3.702 6.445 -3.761 1.00 85.06 228 ALA A CA 1
ATOM 1786 C C . ALA A 1 228 ? 5.103 6.550 -3.139 1.00 85.06 228 ALA A C 1
ATOM 1788 O O . ALA A 1 228 ? 6.021 7.093 -3.757 1.00 85.06 228 ALA A O 1
ATOM 1789 N N . GLU A 1 229 ? 5.300 5.958 -1.962 1.00 82.75 229 GLU A N 1
ATOM 1790 C CA . GLU A 1 229 ? 6.597 5.934 -1.279 1.00 82.75 229 GLU A CA 1
ATOM 1791 C C . GLU A 1 229 ? 7.666 5.181 -2.078 1.00 82.75 229 GLU A C 1
ATOM 1793 O O . GLU A 1 229 ? 8.749 5.707 -2.332 1.00 82.75 229 GLU A O 1
ATOM 1798 N N . LEU A 1 230 ? 7.356 3.973 -2.559 1.00 81.19 230 LEU A N 1
ATOM 1799 C CA . LEU A 1 230 ? 8.311 3.145 -3.306 1.00 81.19 230 LEU A CA 1
ATOM 1800 C C . LEU A 1 230 ? 8.674 3.709 -4.686 1.00 81.19 230 LEU A C 1
ATOM 1802 O O . LEU A 1 230 ? 9.623 3.230 -5.307 1.00 81.19 230 LEU A O 1
ATOM 1806 N N . THR A 1 231 ? 7.922 4.698 -5.174 1.00 79.75 231 THR A N 1
ATOM 1807 C CA . THR A 1 231 ? 8.193 5.393 -6.441 1.00 79.75 231 THR A CA 1
ATOM 1808 C C . THR A 1 231 ? 8.697 6.824 -6.252 1.00 79.75 231 THR A C 1
ATOM 1810 O O . THR A 1 231 ? 8.954 7.524 -7.235 1.00 79.75 231 THR A O 1
ATOM 1813 N N . GLY A 1 232 ? 8.888 7.260 -5.001 1.00 77.00 232 GLY A N 1
ATOM 1814 C CA . GLY A 1 232 ? 9.438 8.574 -4.667 1.00 77.00 232 GLY A CA 1
ATOM 1815 C C . GLY A 1 232 ? 8.484 9.747 -4.907 1.00 77.00 232 GLY A C 1
ATOM 1816 O O . GLY A 1 232 ? 8.951 10.871 -5.077 1.00 77.00 232 GLY A O 1
ATOM 1817 N N . VAL A 1 233 ? 7.172 9.497 -4.952 1.00 80.31 233 VAL A N 1
ATOM 1818 C CA . VAL A 1 233 ? 6.132 10.544 -5.031 1.00 80.31 233 VAL A CA 1
ATOM 1819 C C . VAL A 1 233 ? 5.370 10.726 -3.715 1.00 80.31 233 VAL A C 1
ATOM 1821 O O . VAL A 1 233 ? 4.532 11.617 -3.620 1.00 80.31 233 VAL A O 1
ATOM 1824 N N . GLY A 1 234 ? 5.638 9.874 -2.722 1.00 77.50 234 GLY A N 1
ATOM 1825 C CA . GLY A 1 234 ? 5.094 9.983 -1.372 1.00 77.50 234 GLY A CA 1
ATOM 1826 C C . GLY A 1 234 ? 5.815 11.026 -0.501 1.00 77.50 234 GLY A C 1
ATOM 1827 O O . GLY A 1 234 ? 6.785 11.643 -0.947 1.00 77.50 234 GLY A O 1
ATOM 1828 N N . PRO A 1 235 ? 5.351 11.228 0.746 1.00 74.06 235 PRO A N 1
ATOM 1829 C CA . PRO A 1 235 ? 5.968 12.124 1.732 1.00 74.06 235 PRO A CA 1
ATOM 1830 C C . PRO A 1 235 ? 7.453 11.866 2.052 1.00 74.06 235 PRO A C 1
ATOM 1832 O O . PRO A 1 235 ? 8.096 12.740 2.631 1.00 74.06 235 PRO A O 1
ATOM 1835 N N . GLY A 1 236 ? 8.022 10.715 1.684 1.00 76.06 236 GLY A N 1
ATOM 1836 C CA . GLY A 1 236 ? 9.448 10.430 1.855 1.00 76.06 236 GLY A CA 1
ATOM 183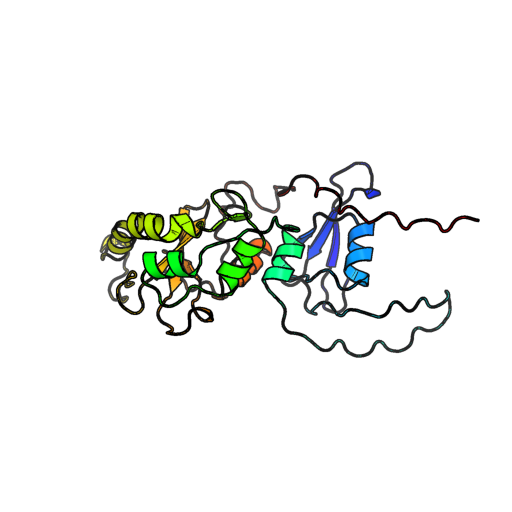7 C C . GLY A 1 236 ? 9.801 10.045 3.291 1.00 76.06 236 GLY A C 1
ATOM 1838 O O . GLY A 1 236 ? 10.787 10.530 3.843 1.00 76.06 236 GLY A O 1
ATOM 1839 N N . LEU A 1 237 ? 8.990 9.173 3.897 1.00 73.69 237 LEU A N 1
ATOM 1840 C CA . LEU A 1 237 ? 9.116 8.790 5.314 1.00 73.69 237 LEU A CA 1
ATOM 1841 C C . LEU A 1 237 ? 10.236 7.781 5.587 1.00 73.69 237 LEU A C 1
ATOM 1843 O O . LEU A 1 237 ? 10.561 7.468 6.732 1.00 73.69 237 LEU A O 1
ATOM 1847 N N . THR A 1 238 ? 10.830 7.214 4.544 1.00 65.50 238 THR A N 1
ATOM 1848 C CA . THR A 1 238 ? 11.983 6.332 4.710 1.00 65.50 238 THR A CA 1
ATOM 1849 C C . THR A 1 238 ? 13.221 7.179 4.950 1.00 65.50 238 THR A C 1
ATOM 1851 O O . THR A 1 238 ? 13.611 7.971 4.089 1.00 65.50 238 THR A O 1
ATOM 1854 N N . ALA A 1 239 ? 13.861 6.997 6.104 1.00 49.84 239 ALA A N 1
ATOM 1855 C CA . ALA A 1 239 ? 15.093 7.696 6.427 1.00 49.84 239 ALA A CA 1
ATOM 1856 C C . ALA A 1 239 ? 16.161 7.405 5.360 1.00 49.84 239 ALA A C 1
ATOM 1858 O O . ALA A 1 239 ? 16.685 6.297 5.264 1.00 49.84 239 ALA A O 1
ATOM 1859 N N . SER A 1 240 ? 16.566 8.438 4.620 1.00 44.06 240 SER A N 1
ATOM 1860 C CA . SER A 1 240 ? 17.749 8.406 3.746 1.00 44.06 240 SER A CA 1
ATOM 1861 C C . SER A 1 240 ? 19.066 8.252 4.534 1.00 44.06 240 SER A C 1
ATOM 1863 O O . SER A 1 240 ? 20.152 8.338 3.966 1.00 44.06 240 SER A O 1
ATOM 1865 N N . GLU A 1 241 ? 18.998 8.057 5.857 1.00 38.50 241 GLU A N 1
ATOM 1866 C CA . GLU A 1 241 ? 20.149 7.763 6.716 1.00 38.50 241 GLU A CA 1
ATOM 1867 C C . GLU A 1 241 ? 20.652 6.320 6.550 1.00 38.50 241 GLU A C 1
ATOM 1869 O O . GLU A 1 241 ? 21.833 6.059 6.782 1.00 38.50 241 GLU A O 1
ATOM 1874 N N . LEU A 1 242 ? 19.825 5.416 6.009 1.00 38.03 242 LEU A N 1
ATOM 1875 C CA . LEU A 1 242 ? 20.298 4.211 5.316 1.00 38.03 242 LEU A CA 1
ATOM 1876 C C . LEU A 1 242 ? 20.587 4.510 3.837 1.00 38.03 242 LEU A C 1
ATOM 1878 O O . LEU A 1 242 ? 20.232 3.746 2.958 1.00 38.03 242 LEU A O 1
ATOM 1882 N N . GLY A 1 243 ? 21.248 5.631 3.554 1.00 37.03 243 GLY A N 1
ATOM 1883 C CA . GLY A 1 243 ? 21.745 5.979 2.226 1.00 37.03 243 GLY A CA 1
ATOM 1884 C C . GLY A 1 243 ? 20.812 6.859 1.395 1.00 37.03 243 GLY A C 1
ATOM 1885 O O . GLY A 1 243 ? 19.624 6.601 1.229 1.00 37.03 243 GLY A O 1
ATOM 1886 N N . ASP A 1 244 ? 21.398 7.903 0.809 1.00 38.50 244 ASP A N 1
ATOM 1887 C CA . ASP A 1 244 ? 20.794 8.679 -0.270 1.00 38.50 244 ASP A CA 1
ATOM 1888 C C . ASP A 1 244 ? 20.465 7.716 -1.434 1.00 38.50 244 ASP A C 1
ATOM 1890 O O . ASP A 1 244 ? 21.372 6.998 -1.875 1.00 38.50 244 ASP A O 1
ATOM 1894 N N . PRO A 1 245 ? 19.228 7.690 -1.967 1.00 38.72 245 PRO A N 1
ATOM 1895 C CA . PRO A 1 245 ? 18.851 6.878 -3.130 1.00 38.72 245 PRO A CA 1
ATOM 1896 C C . PRO A 1 245 ? 19.733 7.114 -4.368 1.00 38.72 245 PRO A C 1
ATOM 1898 O O . PRO A 1 245 ? 19.824 6.257 -5.245 1.00 38.72 245 PRO A O 1
ATOM 1901 N N . LYS A 1 246 ? 20.421 8.262 -4.449 1.00 39.31 246 LYS A N 1
ATOM 1902 C CA . LYS A 1 246 ? 21.433 8.560 -5.479 1.00 39.31 246 LYS A CA 1
ATOM 1903 C C . LYS A 1 246 ? 22.782 7.884 -5.221 1.00 39.31 246 LYS A C 1
ATOM 1905 O O . LYS A 1 246 ? 23.606 7.805 -6.128 1.00 39.31 246 LYS A O 1
ATOM 1910 N N . THR A 1 247 ? 23.028 7.435 -3.993 1.00 37.31 247 THR A N 1
ATOM 1911 C CA . THR A 1 247 ? 24.283 6.814 -3.541 1.00 37.31 247 THR A CA 1
ATOM 1912 C C . THR A 1 247 ? 24.159 5.315 -3.282 1.00 37.31 247 THR A C 1
ATOM 1914 O O . THR A 1 247 ? 25.176 4.622 -3.311 1.00 37.31 247 THR A O 1
ATOM 1917 N N . TRP A 1 248 ? 22.949 4.792 -3.061 1.00 37.06 248 TRP A N 1
ATOM 1918 C CA . TRP A 1 248 ? 22.702 3.361 -2.889 1.00 37.06 248 TRP A CA 1
ATOM 1919 C C . TRP A 1 248 ? 22.053 2.778 -4.132 1.00 37.06 248 TRP A C 1
ATOM 1921 O O . TRP A 1 248 ? 20.845 2.848 -4.346 1.00 37.06 248 TRP A O 1
ATOM 1931 N N . ALA A 1 249 ? 22.891 2.141 -4.943 1.00 34.69 249 ALA A N 1
ATOM 1932 C CA . ALA A 1 249 ? 22.408 1.141 -5.862 1.00 34.69 249 ALA A CA 1
ATOM 1933 C C . ALA A 1 249 ? 22.121 -0.156 -5.086 1.00 34.69 249 ALA A C 1
ATOM 1935 O O . ALA A 1 249 ? 23.043 -0.804 -4.605 1.00 34.69 249 ALA A O 1
ATOM 1936 N N . TRP A 1 250 ? 20.838 -0.485 -4.944 1.00 48.97 250 TRP A N 1
ATOM 1937 C CA . TRP A 1 250 ? 20.238 -1.738 -5.425 1.00 48.97 250 TRP A CA 1
ATOM 1938 C C . TRP A 1 250 ? 21.000 -3.068 -5.193 1.00 48.97 250 TRP A C 1
ATOM 1940 O O . TRP A 1 250 ? 22.136 -3.202 -5.645 1.00 48.97 250 TRP A O 1
ATOM 1950 N N . PRO A 1 251 ? 20.356 -4.123 -4.630 1.00 46.81 251 PRO A N 1
ATOM 1951 C CA . PRO A 1 251 ? 18.947 -4.466 -4.850 1.00 46.81 251 PRO A CA 1
ATOM 1952 C C . PRO A 1 251 ? 18.152 -4.718 -3.551 1.00 46.81 251 PRO A C 1
ATOM 1954 O O . PRO A 1 251 ? 18.567 -5.489 -2.690 1.00 46.81 251 PRO A O 1
ATOM 1957 N N . PHE A 1 252 ? 16.947 -4.150 -3.436 1.00 48.25 252 PHE A N 1
ATOM 1958 C CA . PHE A 1 252 ? 16.071 -4.403 -2.278 1.00 48.25 252 PHE A CA 1
ATOM 1959 C C . PHE A 1 252 ? 15.404 -5.786 -2.285 1.00 48.25 252 PHE A C 1
ATOM 1961 O O . PHE A 1 252 ? 14.832 -6.201 -1.283 1.00 48.25 252 PHE A O 1
ATOM 1968 N N . TRP A 1 253 ? 15.540 -6.544 -3.373 1.00 47.44 253 TRP A N 1
ATOM 1969 C CA . TRP A 1 253 ? 15.147 -7.946 -3.411 1.00 47.44 253 TRP A CA 1
ATOM 1970 C C . TRP A 1 253 ? 16.278 -8.743 -4.036 1.00 47.44 253 TRP A C 1
ATOM 1972 O O . TRP A 1 253 ? 16.754 -8.413 -5.124 1.00 47.44 253 TRP A O 1
ATOM 1982 N N . GLY A 1 254 ? 16.701 -9.808 -3.353 1.00 36.72 254 GLY A N 1
ATOM 1983 C CA . GLY A 1 254 ? 17.516 -10.844 -3.978 1.00 36.72 254 GLY A CA 1
ATOM 1984 C C . GLY A 1 254 ? 16.886 -11.302 -5.302 1.00 36.72 254 GLY A C 1
ATOM 1985 O O . GLY A 1 254 ? 15.701 -11.046 -5.539 1.00 36.72 254 GLY A O 1
ATOM 1986 N N . PRO A 1 255 ? 17.660 -11.956 -6.187 1.00 33.47 255 PRO A N 1
ATOM 1987 C CA . PRO A 1 255 ? 17.184 -12.349 -7.509 1.00 33.47 255 PRO A CA 1
ATOM 1988 C C . PRO A 1 255 ? 15.805 -12.997 -7.386 1.00 33.47 255 PRO A C 1
ATOM 1990 O O . PRO A 1 255 ? 15.652 -13.959 -6.628 1.00 33.47 255 PRO A O 1
ATOM 1993 N N . ARG A 1 256 ? 14.805 -12.446 -8.098 1.00 42.28 256 ARG A N 1
ATOM 1994 C CA . ARG A 1 256 ? 13.488 -13.082 -8.248 1.00 42.28 256 ARG A CA 1
ATOM 1995 C C . ARG A 1 256 ? 13.744 -14.571 -8.475 1.00 42.28 256 ARG A C 1
ATOM 1997 O O . ARG A 1 256 ? 14.524 -14.931 -9.361 1.00 42.28 256 ARG A O 1
ATOM 2004 N N . LEU A 1 257 ? 13.093 -15.440 -7.699 1.00 38.97 257 LEU A N 1
ATOM 2005 C CA . LEU A 1 257 ? 13.018 -16.843 -8.092 1.00 38.97 257 LEU A CA 1
ATOM 2006 C C . LEU A 1 257 ? 12.434 -16.854 -9.513 1.00 38.97 257 LEU A C 1
ATOM 2008 O O . LEU A 1 257 ? 11.382 -16.239 -9.723 1.00 38.97 257 LEU A O 1
ATOM 2012 N N . PRO A 1 258 ? 13.110 -17.473 -10.498 1.00 36.91 258 PRO A N 1
ATOM 2013 C CA . PRO A 1 258 ? 12.627 -17.476 -11.866 1.00 36.91 258 PRO A CA 1
ATOM 2014 C C . PRO A 1 258 ? 11.189 -17.982 -11.875 1.00 36.91 258 PRO A C 1
ATOM 2016 O O . PRO A 1 258 ? 10.909 -19.066 -11.348 1.00 36.91 258 PRO A O 1
ATOM 2019 N N . ARG A 1 259 ? 10.270 -17.219 -12.479 1.00 44.31 259 ARG A N 1
ATOM 2020 C CA . ARG A 1 259 ? 8.934 -17.741 -12.773 1.00 44.31 259 ARG A CA 1
ATOM 2021 C C . ARG A 1 259 ? 9.134 -19.031 -13.556 1.00 44.31 259 ARG A C 1
ATOM 2023 O O . ARG A 1 259 ? 9.743 -19.034 -14.626 1.00 44.31 259 ARG A O 1
ATOM 2030 N N . SER A 1 260 ? 8.670 -20.142 -12.995 1.00 37.56 260 SER A N 1
ATOM 2031 C CA . SER A 1 260 ? 8.749 -21.438 -13.651 1.00 37.56 260 SER A CA 1
ATOM 2032 C C . SER A 1 260 ? 7.820 -21.389 -14.860 1.00 37.56 260 SER A C 1
ATOM 2034 O O . SER A 1 260 ? 6.626 -21.652 -14.749 1.00 37.56 260 SER A O 1
ATOM 2036 N N . TYR A 1 261 ? 8.336 -21.000 -16.025 1.00 33.28 261 TYR A N 1
ATOM 2037 C CA . TYR A 1 261 ? 7.566 -21.108 -17.254 1.00 33.28 261 TYR A CA 1
ATOM 2038 C C . TYR A 1 261 ? 7.249 -22.592 -17.476 1.00 33.28 261 TYR A C 1
ATOM 2040 O O . TYR A 1 261 ? 8.179 -23.411 -17.502 1.00 33.28 261 TYR A O 1
ATOM 2048 N N . PRO A 1 262 ? 5.973 -22.987 -17.647 1.00 35.56 262 PRO A N 1
ATOM 2049 C CA . PRO A 1 262 ? 5.664 -24.350 -18.035 1.00 35.56 262 PRO A CA 1
ATOM 2050 C C . PRO A 1 262 ? 6.360 -24.617 -19.370 1.00 35.56 262 PRO A C 1
ATOM 2052 O O . PRO A 1 262 ? 6.083 -23.967 -20.381 1.00 35.56 262 PRO A O 1
ATOM 2055 N N . ARG A 1 263 ? 7.312 -25.561 -19.367 1.00 34.84 263 ARG A N 1
ATOM 2056 C CA . ARG A 1 263 ? 7.977 -26.028 -20.587 1.00 34.84 263 ARG A CA 1
ATOM 2057 C C . ARG A 1 263 ? 6.890 -26.404 -21.588 1.00 34.84 263 ARG A C 1
ATOM 2059 O O . ARG A 1 263 ? 6.162 -27.373 -21.365 1.00 34.84 263 ARG A O 1
ATOM 2066 N N . ARG A 1 264 ? 6.795 -25.660 -22.696 1.00 38.00 264 ARG A N 1
ATOM 2067 C CA . ARG A 1 264 ? 5.995 -26.072 -23.855 1.00 38.00 264 ARG A CA 1
ATOM 2068 C C . ARG A 1 264 ? 6.434 -27.488 -24.215 1.00 38.00 264 ARG A C 1
ATOM 2070 O O . ARG A 1 264 ? 7.576 -27.698 -24.628 1.00 38.00 264 ARG A O 1
ATOM 2077 N N . ARG A 1 265 ? 5.551 -28.469 -24.009 1.00 37.78 265 ARG A N 1
ATOM 2078 C CA . ARG A 1 265 ? 5.767 -29.832 -24.495 1.00 37.78 265 ARG A CA 1
ATOM 2079 C C . ARG A 1 265 ? 5.915 -29.731 -26.011 1.00 37.78 265 ARG A C 1
ATOM 2081 O O . ARG A 1 265 ? 4.975 -29.326 -26.689 1.00 37.78 265 ARG A O 1
ATOM 2088 N N . ARG A 1 266 ? 7.100 -30.053 -26.537 1.00 37.12 266 ARG A N 1
ATOM 2089 C CA . ARG A 1 266 ? 7.245 -30.325 -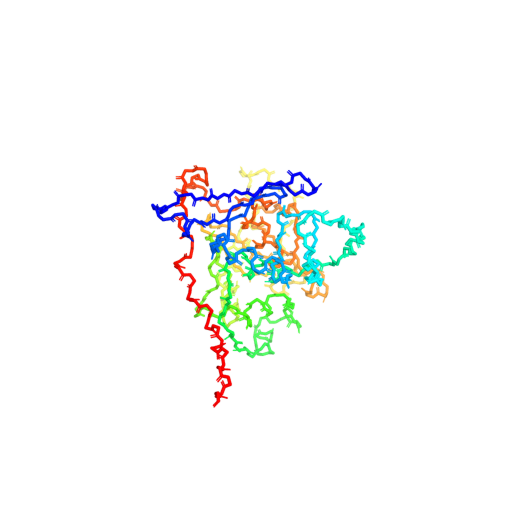27.970 1.00 37.12 266 ARG A CA 1
ATOM 2090 C C . ARG A 1 266 ? 6.329 -31.504 -28.290 1.00 37.12 266 ARG A C 1
ATOM 2092 O O . ARG A 1 266 ? 6.409 -32.532 -27.619 1.00 37.12 266 ARG A O 1
ATOM 2099 N N . ALA A 1 267 ? 5.443 -31.323 -29.264 1.00 39.09 267 ALA A N 1
ATOM 2100 C CA . ALA A 1 267 ? 4.686 -32.428 -29.828 1.00 39.09 267 ALA A CA 1
ATOM 2101 C C . ALA A 1 267 ? 5.677 -33.449 -30.423 1.00 39.09 267 ALA A C 1
ATOM 2103 O O . ALA A 1 267 ? 6.669 -33.027 -31.030 1.00 39.09 267 ALA A O 1
ATOM 2104 N N . PRO A 1 268 ? 5.470 -34.759 -30.206 1.00 47.34 268 PRO A N 1
ATOM 2105 C CA . PRO A 1 268 ? 6.316 -35.780 -30.804 1.00 47.34 268 PRO A CA 1
ATOM 2106 C C . PRO A 1 268 ? 6.166 -35.753 -32.328 1.00 47.34 268 PRO A C 1
ATOM 2108 O O . PRO A 1 268 ? 5.071 -35.535 -32.848 1.00 47.34 268 PRO A O 1
ATOM 2111 N N . SER A 1 269 ? 7.311 -35.900 -32.993 1.00 57.06 269 SER A N 1
ATOM 2112 C CA . SER A 1 269 ? 7.482 -35.978 -34.449 1.00 57.06 269 SER A CA 1
ATOM 2113 C C . SER A 1 269 ? 6.960 -37.293 -35.008 1.00 57.06 269 SER A C 1
ATOM 2115 O O . SER A 1 269 ? 7.056 -38.303 -34.275 1.00 57.06 269 SER A O 1
#

Secondary structure (DSSP, 8-state):
--TTS-EEEEE--SSSGGGPEEEEEESEEEEEEEEHHHHHHHHHTT----TTSSSPP-------PPTTSPPPPPPP---PPP-HHHHHHHHH---------HHHHHHHHT-S---HHHHHHHHH---TTEEEETTEEEEPTTTHHHHHHHHHHHHHHHTS--GGGT-TTPPPPPBTTSTT-EEEEEEETT-PEEEEETTSSSGGGPPEEETT----TT---HHHHHHHHHTT-S---S-GGG--TTT----SS---PPP------PPP-

Radius of gyration: 21.89 Å; chains: 1; bounding box: 48×62×70 Å

Sequence (269 aa):
MFAGGETCWWLPFDDDPARWLVALDGHGAQQLNLTTTEFLGEWLDGLLDLPVLALPPVARERTLVPAGHPVGPTPPAEGGTRDPLAQLQTIVGPGTPGTYDWKAIERQLGVPRLPADYKRLYETYCYGHWIVFNGFFIEHPDDLASRHTSHAELLLEMARPKPEWGLDGKPRPVVHPEPGGLLYCGSTEGRDWLLWDTGDPDPDRWTVRTDHGEEAEGGGTITEFLVAELTGVGPGLTASELGDPKTWAWPFWGPRLPRSYPRRRRAPS